Protein AF-0000000073386787 (afdb_homodimer)

Foldseek 3Di:
DVVVVVVVVVVVVVVCVVVCVVVVVVVVVVVVVVVVVVVVLVVLQVVQLVVLVVLLVLLVVLVVVCVPPDVDPVVSLVVLQVQLVVCCVVPNDCSHSVNNVLSVLLCVLPVDCVLLVVQDRRDHVVLSVVLSVPPPPDNSSVCSNPPVVVCVVVVVVPD/DVVVVVVVVVVVVVVCVVVCVVVVVVVVVVVVVVVVVVVVLVVLQVVQLVVLVVLLVLLVVLVVVCVPPDVDPVVSLVVLQVQLVVCCVVPNPCSHSVNNVLSVLLCVLPVDCVLLVVQDGRDHVVLSVVLSVPPPPDNSSVCSNPPVVVCVVVVVVPD

Structure (mmCIF, N/CA/C/O backbone):
data_AF-0000000073386787-model_v1
#
loop_
_entity.id
_entity.type
_entity.pdbx_description
1 polymer 'Uncharacterized protein'
#
loop_
_atom_site.group_PDB
_atom_site.id
_atom_site.type_symbol
_atom_site.label_atom_id
_atom_site.label_alt_id
_atom_site.label_comp_id
_atom_site.label_asym_id
_atom_site.label_entity_id
_atom_site.label_seq_id
_atom_site.pdbx_PDB_ins_code
_atom_site.Cartn_x
_atom_site.Cartn_y
_atom_site.Cartn_z
_atom_site.occupancy
_atom_site.B_iso_or_equiv
_atom_site.auth_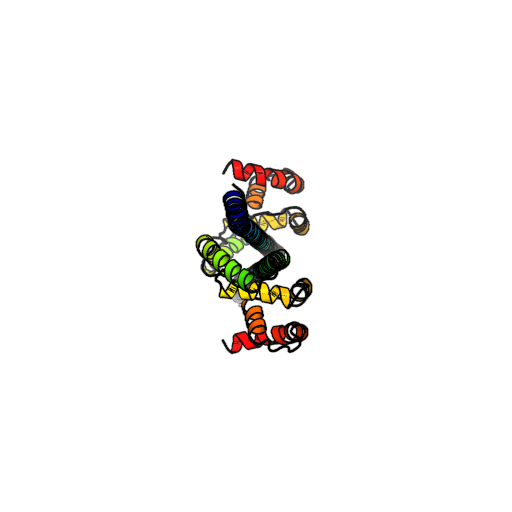seq_id
_atom_site.auth_comp_id
_atom_site.auth_asym_id
_atom_site.auth_atom_id
_atom_site.pdbx_PDB_model_num
ATOM 1 N N . MET A 1 1 ? 9.945 46.844 46 1 51.94 1 MET A N 1
ATOM 2 C CA . MET A 1 1 ? 9.531 45.469 46.188 1 51.94 1 MET A CA 1
ATOM 3 C C . MET A 1 1 ? 8.492 45.062 45.156 1 51.94 1 MET A C 1
ATOM 5 O O . MET A 1 1 ? 8.523 43.938 44.656 1 51.94 1 MET A O 1
ATOM 9 N N . GLN A 1 2 ? 7.621 46.031 44.75 1 58.94 2 GLN A N 1
ATOM 10 C CA . GLN A 1 2 ? 6.492 45.781 43.844 1 58.94 2 GLN A CA 1
ATOM 11 C C . GLN A 1 2 ? 6.949 45.656 42.406 1 58.94 2 GLN A C 1
ATOM 13 O O . GLN A 1 2 ? 6.434 44.812 41.656 1 58.94 2 GLN A O 1
ATOM 18 N N . ALA A 1 3 ? 8.008 46.438 42 1 72.62 3 ALA A N 1
ATOM 19 C CA . ALA A 1 3 ? 8.461 46.438 40.594 1 72.62 3 ALA A CA 1
ATOM 20 C C . ALA A 1 3 ? 9.188 45.125 40.281 1 72.62 3 ALA A C 1
ATOM 22 O O . ALA A 1 3 ? 9 44.562 39.219 1 72.62 3 ALA A O 1
ATOM 23 N N . ASP A 1 4 ? 9.906 44.656 41.125 1 65.94 4 ASP A N 1
ATOM 24 C CA . ASP A 1 4 ? 10.703 43.469 40.969 1 65.94 4 ASP A CA 1
ATOM 25 C C . ASP A 1 4 ? 9.805 42.219 40.844 1 65.94 4 ASP A C 1
ATOM 27 O O . ASP A 1 4 ? 10.078 41.312 40.062 1 65.94 4 ASP A O 1
ATOM 31 N N . GLU A 1 5 ? 8.695 42.25 41.594 1 64.38 5 GLU A N 1
ATOM 32 C CA . GLU A 1 5 ? 7.75 41.125 41.562 1 64.38 5 GLU A CA 1
ATOM 33 C C . GLU A 1 5 ? 6.996 41.094 40.25 1 64.38 5 GLU A C 1
ATOM 35 O O . GLU A 1 5 ? 6.762 40 39.719 1 64.38 5 GLU A O 1
ATOM 40 N N . LEU A 1 6 ? 6.68 42.219 39.656 1 62.78 6 LEU A N 1
ATOM 41 C CA . LEU A 1 6 ? 5.984 42.312 38.375 1 62.78 6 LEU A CA 1
ATOM 42 C C . LEU A 1 6 ? 6.879 41.812 37.219 1 62.78 6 LEU A C 1
ATOM 44 O O . LEU A 1 6 ? 6.41 41.125 36.312 1 62.78 6 LEU A O 1
ATOM 48 N N . GLN A 1 7 ? 8.227 42.25 37.375 1 66.38 7 GLN A N 1
ATOM 49 C CA . GLN A 1 7 ? 9.172 41.781 36.344 1 66.38 7 GLN A CA 1
ATOM 50 C C . GLN A 1 7 ? 9.352 40.281 36.406 1 66.38 7 GLN A C 1
ATOM 52 O O . GLN A 1 7 ? 9.453 39.625 35.375 1 66.38 7 GLN A O 1
ATOM 57 N N . ALA A 1 8 ? 9.32 39.812 37.625 1 66.62 8 ALA A N 1
ATOM 58 C CA . ALA A 1 8 ? 9.438 38.375 37.812 1 66.62 8 ALA A CA 1
ATOM 59 C C . ALA A 1 8 ? 8.219 37.656 37.25 1 66.62 8 ALA A C 1
ATOM 61 O O . ALA A 1 8 ? 8.344 36.594 36.625 1 66.62 8 ALA A O 1
ATOM 62 N N . ASP A 1 9 ? 7.137 38.281 37.312 1 64.31 9 ASP A N 1
ATOM 63 C CA . ASP A 1 9 ? 5.891 37.688 36.812 1 64.31 9 ASP A CA 1
ATOM 64 C C . ASP A 1 9 ? 5.852 37.688 35.281 1 64.31 9 ASP A C 1
ATOM 66 O O . ASP A 1 9 ? 5.379 36.719 34.656 1 64.31 9 ASP A O 1
ATOM 70 N N . VAL A 1 10 ? 6.309 38.75 34.625 1 63.41 10 VAL A N 1
ATOM 71 C CA . VAL A 1 10 ? 6.359 38.844 33.188 1 63.41 10 VAL A CA 1
ATOM 72 C C . VAL A 1 10 ? 7.371 37.844 32.625 1 63.41 10 VAL A C 1
ATOM 74 O O . VAL A 1 10 ? 7.117 37.188 31.609 1 63.41 10 VAL A O 1
ATOM 77 N N . LEU A 1 11 ? 8.516 37.688 33.25 1 63.03 11 LEU A N 1
ATOM 78 C CA . LEU A 1 11 ? 9.539 36.719 32.812 1 63.03 11 LEU A CA 1
ATOM 79 C C . LEU A 1 11 ? 9.047 35.281 32.969 1 63.03 11 LEU A C 1
ATOM 81 O O . LEU A 1 11 ? 9.305 34.438 32.094 1 63.03 11 LEU A O 1
ATOM 85 N N . LEU A 1 12 ? 8.375 35 34.062 1 61.44 12 LEU A N 1
ATOM 86 C CA . LEU A 1 12 ? 7.828 33.688 34.281 1 61.44 12 LEU A CA 1
ATOM 87 C C . LEU A 1 12 ? 6.742 33.375 33.25 1 61.44 12 LEU A C 1
ATOM 89 O O . LEU A 1 12 ? 6.66 32.25 32.75 1 61.44 12 LEU A O 1
ATOM 93 N N . SER A 1 13 ? 5.949 34.438 32.906 1 61.22 13 SER A N 1
ATOM 94 C CA . SER A 1 13 ? 4.902 34.25 31.906 1 61.22 13 SER A CA 1
ATOM 95 C C . SER A 1 13 ? 5.496 34.031 30.516 1 61.22 13 SER A C 1
ATOM 97 O O . SER A 1 13 ? 5.004 33.219 29.75 1 61.22 13 SER A O 1
ATOM 99 N N . VAL A 1 14 ? 6.543 34.781 30.203 1 59.31 14 VAL A N 1
ATOM 100 C CA . VAL A 1 14 ? 7.227 34.625 28.922 1 59.31 14 VAL A CA 1
ATOM 101 C C . VAL A 1 14 ? 7.906 33.25 28.859 1 59.31 14 VAL A C 1
ATOM 103 O O . VAL A 1 14 ? 7.859 32.562 27.828 1 59.31 14 VAL A O 1
ATOM 106 N N . ASN A 1 15 ? 8.586 32.875 29.922 1 59.88 15 ASN A N 1
ATOM 107 C CA . ASN A 1 15 ? 9.227 31.547 29.969 1 59.88 15 ASN A CA 1
ATOM 108 C C . ASN A 1 15 ? 8.203 30.422 29.844 1 59.88 15 ASN A C 1
ATOM 110 O O . ASN A 1 15 ? 8.461 29.422 29.172 1 59.88 15 ASN A O 1
ATOM 114 N N . ARG A 1 16 ? 7.109 30.641 30.5 1 55.75 16 ARG A N 1
ATOM 115 C CA . ARG A 1 16 ? 6.043 29.656 30.391 1 55.75 16 ARG A CA 1
ATOM 116 C C . ARG A 1 16 ? 5.488 29.594 28.969 1 55.75 16 ARG A C 1
ATOM 118 O O . ARG A 1 16 ? 5.199 28.5 28.469 1 55.75 16 ARG A O 1
ATOM 125 N N . SER A 1 17 ? 5.305 30.812 28.453 1 55.97 17 SER A N 1
ATOM 126 C CA . SER A 1 17 ? 4.832 30.875 27.062 1 55.97 17 SER A CA 1
ATOM 127 C C . SER A 1 17 ? 5.844 30.25 26.109 1 55.97 17 SER A C 1
ATOM 129 O O . SER A 1 17 ? 5.469 29.562 25.172 1 55.97 17 SER A O 1
ATOM 131 N N . LEU A 1 18 ? 7.109 30.531 26.312 1 56.44 18 LEU A N 1
ATOM 132 C CA . LEU A 1 18 ? 8.164 29.953 25.484 1 56.44 18 LEU A CA 1
ATOM 133 C C . LEU A 1 18 ? 8.234 28.453 25.672 1 56.44 18 LEU A C 1
ATOM 135 O O . LEU A 1 18 ? 8.422 27.703 24.703 1 56.44 18 LEU A O 1
ATOM 139 N N . LEU A 1 19 ? 8.25 28.062 26.953 1 54.38 19 LEU A N 1
ATOM 140 C CA . LEU A 1 19 ? 8.281 26.641 27.25 1 54.38 19 LEU A CA 1
ATOM 141 C C . LEU A 1 19 ? 7.059 25.938 26.672 1 54.38 19 LEU A C 1
ATOM 143 O O . LEU A 1 19 ? 7.172 24.828 26.141 1 54.38 19 LEU A O 1
ATOM 147 N N . ALA A 1 20 ? 5.914 26.625 26.891 1 54.19 20 ALA A N 1
ATOM 148 C CA . ALA A 1 20 ? 4.688 26.047 26.328 1 54.19 20 ALA A CA 1
ATOM 149 C C . ALA A 1 20 ? 4.773 25.938 24.812 1 54.19 20 ALA A C 1
ATOM 151 O O . ALA A 1 20 ? 4.332 24.938 24.234 1 54.19 20 ALA A O 1
ATOM 152 N N . ASN A 1 21 ? 5.32 27 24.234 1 55.47 21 ASN A N 1
ATOM 153 C CA . ASN A 1 21 ? 5.52 26.953 22.797 1 55.47 21 ASN A CA 1
ATOM 154 C C . ASN A 1 21 ? 6.469 25.828 22.391 1 55.47 21 ASN A C 1
ATOM 156 O O . ASN A 1 21 ? 6.254 25.172 21.375 1 55.47 21 ASN A O 1
ATOM 160 N N . ASP A 1 22 ? 7.543 25.703 23.172 1 56.88 22 ASP A N 1
ATOM 161 C CA . ASP A 1 22 ? 8.5 24.625 22.922 1 56.88 22 ASP A CA 1
ATOM 162 C C . ASP A 1 22 ? 7.84 23.266 23.062 1 56.88 22 ASP A C 1
ATOM 164 O O . ASP A 1 22 ? 8.039 22.375 22.234 1 56.88 22 ASP A O 1
ATOM 168 N N . LEU A 1 23 ? 7.098 23.219 24.188 1 52.41 23 LEU A N 1
ATOM 169 C CA . LEU A 1 23 ? 6.418 21.969 24.469 1 52.41 23 LEU A CA 1
ATOM 170 C C . LEU A 1 23 ? 5.367 21.672 23.406 1 52.41 23 LEU A C 1
ATOM 172 O O . LEU A 1 23 ? 5.223 20.516 22.969 1 52.41 23 LEU A O 1
ATOM 176 N N . THR A 1 24 ? 4.566 22.75 23.219 1 55.19 24 THR A N 1
ATOM 177 C CA . THR A 1 24 ? 3.527 22.578 22.203 1 55.19 24 THR A CA 1
ATOM 178 C C . THR A 1 24 ? 4.133 22.172 20.875 1 55.19 24 THR A C 1
ATOM 180 O O . THR A 1 24 ? 3.586 21.312 20.172 1 55.19 24 THR A O 1
ATOM 183 N N . ASN A 1 25 ? 5.309 22.844 20.656 1 62.91 25 ASN A N 1
ATOM 184 C CA . ASN A 1 25 ? 6.004 22.484 19.438 1 62.91 25 ASN A CA 1
ATOM 185 C C . ASN A 1 25 ? 6.488 21.031 19.469 1 62.91 25 ASN A C 1
ATOM 187 O O . ASN A 1 25 ? 6.398 20.328 18.469 1 62.91 25 ASN A O 1
ATOM 191 N N . THR A 1 26 ? 6.66 20.625 20.797 1 77.88 26 THR A N 1
ATOM 192 C CA . THR A 1 26 ? 7.137 19.25 20.953 1 77.88 26 THR A CA 1
ATOM 193 C C . THR A 1 26 ? 5.988 18.266 20.812 1 77.88 26 THR A C 1
ATOM 195 O O . THR A 1 26 ? 6.145 17.203 20.203 1 77.88 26 THR A O 1
ATOM 198 N N . ARG A 1 27 ? 4.797 18.766 21.328 1 89.12 27 ARG A N 1
ATOM 199 C CA . ARG A 1 27 ? 3.65 17.875 21.266 1 89.12 27 ARG A CA 1
ATOM 200 C C . ARG A 1 27 ? 3.156 17.719 19.828 1 89.12 27 ARG A C 1
ATOM 202 O O . ARG A 1 27 ? 2.842 16.609 19.375 1 89.12 27 ARG A O 1
ATOM 209 N N . LEU A 1 28 ? 3.076 18.875 19.125 1 92.81 28 LEU A N 1
ATOM 210 C CA . LEU A 1 28 ? 2.67 18.828 17.734 1 92.81 28 LEU A CA 1
ATOM 211 C C . LEU A 1 28 ? 3.617 17.953 16.922 1 92.81 28 LEU A C 1
ATOM 213 O O . LEU A 1 28 ? 3.174 17.109 16.141 1 92.81 28 LEU A O 1
ATOM 217 N N . TYR A 1 29 ? 4.883 18.156 17.219 1 94.75 29 TYR A N 1
ATOM 218 C CA . TYR A 1 29 ? 5.887 17.359 16.516 1 94.75 29 TYR A CA 1
ATOM 219 C C . TYR A 1 29 ? 5.684 15.875 16.797 1 94.75 29 TYR A C 1
ATOM 221 O O . TYR A 1 29 ? 5.672 15.062 15.859 1 94.75 29 TYR A O 1
ATOM 229 N N . THR A 1 30 ? 5.492 15.523 18.031 1 95.62 30 THR A N 1
ATOM 230 C CA . THR A 1 30 ? 5.32 14.125 18.406 1 95.62 30 THR A CA 1
ATOM 231 C C . THR A 1 30 ? 4.051 13.547 17.797 1 95.62 30 THR A C 1
ATOM 233 O O . THR A 1 30 ? 4.051 12.406 17.328 1 95.62 30 THR A O 1
ATOM 236 N N . ASP A 1 31 ? 3.031 14.32 17.781 1 96.88 31 ASP A N 1
ATOM 237 C CA . ASP A 1 31 ? 1.771 13.875 17.188 1 96.88 31 ASP A CA 1
ATOM 238 C C . ASP A 1 31 ? 1.921 13.625 15.695 1 96.88 31 ASP A C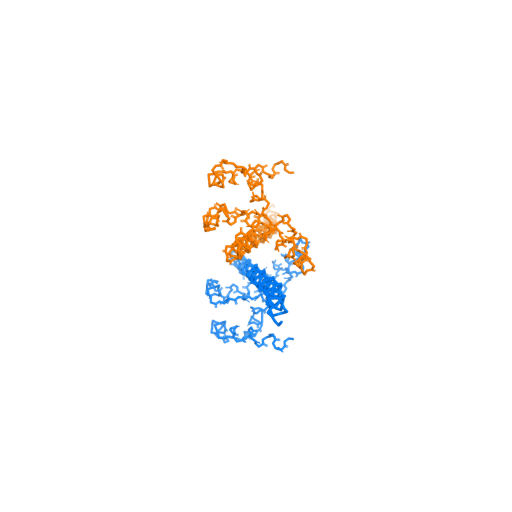 1
ATOM 240 O O . ASP A 1 31 ? 1.452 12.609 15.18 1 96.88 31 ASP A O 1
ATOM 244 N N . VAL A 1 32 ? 2.572 14.523 15.016 1 97.44 32 VAL A N 1
ATOM 245 C CA . VAL A 1 32 ? 2.738 14.398 13.578 1 97.44 32 VAL A CA 1
ATOM 246 C C . VAL A 1 32 ? 3.631 13.203 13.258 1 97.44 32 VAL A C 1
ATOM 248 O O . VAL A 1 32 ? 3.357 12.445 12.32 1 97.44 32 VAL A O 1
ATOM 251 N N . CYS A 1 33 ? 4.648 12.969 14.078 1 97.06 33 CYS A N 1
ATOM 252 C CA . CYS A 1 33 ? 5.484 11.789 13.914 1 97.06 33 CYS A CA 1
ATOM 253 C C . CYS A 1 33 ? 4.66 10.516 14.031 1 97.06 33 CYS A C 1
ATOM 255 O O . CYS A 1 33 ? 4.828 9.578 13.242 1 97.06 33 CYS A O 1
ATOM 257 N N . SER A 1 34 ? 3.787 10.508 14.984 1 98.06 34 SER A N 1
ATOM 258 C CA . SER A 1 34 ? 2.93 9.344 15.188 1 98.06 34 SER A CA 1
ATOM 259 C C . SER A 1 34 ? 2.025 9.109 13.977 1 98.06 34 SER A C 1
ATOM 261 O O . SER A 1 34 ? 1.824 7.965 13.562 1 98.06 34 SER A O 1
ATOM 263 N N . ILE A 1 35 ? 1.507 10.18 13.406 1 98.25 35 ILE A N 1
ATOM 264 C CA . ILE A 1 35 ? 0.65 10.094 12.227 1 98.25 35 ILE A CA 1
ATOM 265 C C . ILE A 1 35 ? 1.441 9.516 11.055 1 98.25 35 ILE A C 1
ATOM 267 O O . ILE A 1 35 ? 0.957 8.625 10.352 1 98.25 35 ILE A O 1
ATOM 271 N N . ILE A 1 36 ? 2.662 9.984 10.859 1 97.62 36 ILE A N 1
ATOM 272 C CA . ILE A 1 36 ? 3.514 9.531 9.766 1 97.62 36 ILE A CA 1
ATOM 273 C C . ILE A 1 36 ? 3.832 8.047 9.945 1 97.62 36 ILE A C 1
ATOM 275 O O . ILE A 1 36 ? 3.691 7.262 9 1 97.62 36 ILE A O 1
ATOM 279 N N . GLU A 1 37 ? 4.203 7.664 11.156 1 97.12 37 GLU A N 1
ATOM 280 C CA . GLU A 1 37 ? 4.594 6.281 11.422 1 97.12 37 GLU A CA 1
ATOM 281 C C . GLU A 1 37 ? 3.41 5.336 11.242 1 97.12 37 GLU A C 1
ATOM 283 O O . GLU A 1 37 ? 3.562 4.234 10.711 1 97.12 37 GLU A O 1
ATOM 288 N N . GLN A 1 38 ? 2.289 5.773 11.719 1 96.88 38 GLN A N 1
ATOM 289 C CA . GLN A 1 38 ? 1.088 4.965 11.539 1 96.88 38 GLN A CA 1
ATOM 290 C C . GLN A 1 38 ? 0.741 4.82 10.055 1 96.88 38 GLN A C 1
ATOM 292 O O . GLN A 1 38 ? 0.375 3.734 9.602 1 96.88 38 GLN A O 1
ATOM 297 N N . GLY A 1 39 ? 0.833 5.902 9.297 1 95.75 39 GLY A N 1
ATOM 298 C CA . GLY A 1 39 ? 0.597 5.844 7.863 1 95.75 39 GLY A CA 1
ATOM 299 C C . GLY A 1 39 ? 1.547 4.906 7.141 1 95.75 39 GLY A C 1
ATOM 300 O O . GLY A 1 39 ? 1.132 4.145 6.262 1 95.75 39 GLY A O 1
ATOM 301 N N . ARG A 1 40 ? 2.812 4.969 7.512 1 94.62 40 ARG A N 1
ATOM 302 C CA . ARG A 1 40 ? 3.814 4.082 6.934 1 94.62 40 ARG A CA 1
ATOM 303 C C . ARG A 1 40 ? 3.502 2.625 7.246 1 94.62 40 ARG A C 1
ATOM 305 O O . ARG A 1 40 ? 3.605 1.76 6.375 1 94.62 40 ARG A O 1
ATOM 312 N N . LYS A 1 41 ? 3.143 2.381 8.477 1 92.44 41 LYS A N 1
ATOM 313 C CA . LYS A 1 41 ? 2.787 1.024 8.883 1 92.44 41 LYS A CA 1
ATOM 314 C C . LYS A 1 41 ? 1.602 0.501 8.078 1 92.44 41 LYS A C 1
ATOM 316 O O . LYS A 1 41 ? 1.622 -0.633 7.594 1 92.44 41 LYS A O 1
ATOM 321 N N . GLU A 1 42 ? 0.626 1.336 7.91 1 93.25 42 GLU A N 1
ATOM 322 C CA . GLU A 1 42 ? -0.576 0.942 7.18 1 93.25 42 GLU A CA 1
ATOM 323 C C . GLU A 1 42 ? -0.284 0.756 5.695 1 93.25 42 GLU A C 1
ATOM 325 O O . GLU A 1 42 ? -0.844 -0.135 5.055 1 93.25 42 GLU A O 1
ATOM 330 N N . ALA A 1 43 ? 0.55 1.616 5.133 1 92.5 43 ALA A N 1
ATOM 331 C CA . ALA A 1 43 ? 0.952 1.47 3.738 1 92.5 43 ALA A CA 1
ATOM 332 C C . ALA A 1 43 ? 1.671 0.142 3.51 1 92.5 43 ALA A C 1
ATOM 334 O O . ALA A 1 43 ? 1.384 -0.568 2.545 1 92.5 43 ALA A O 1
ATOM 335 N N . TYR A 1 44 ? 2.541 -0.171 4.453 1 90.12 44 TYR A N 1
ATOM 336 C CA . TYR A 1 44 ? 3.264 -1.436 4.371 1 90.12 44 TYR A CA 1
ATOM 337 C C . TYR A 1 44 ? 2.305 -2.617 4.438 1 90.12 44 TYR A C 1
ATOM 339 O O . TYR A 1 44 ? 2.42 -3.564 3.658 1 90.12 44 TYR A O 1
ATOM 347 N N . ALA A 1 45 ? 1.412 -2.531 5.328 1 89.06 45 ALA A N 1
ATOM 348 C CA . ALA A 1 45 ? 0.434 -3.605 5.488 1 89.06 45 ALA A CA 1
ATOM 349 C C . ALA A 1 45 ? -0.408 -3.77 4.227 1 89.06 45 ALA A C 1
ATOM 351 O O . ALA A 1 45 ? -0.722 -4.895 3.824 1 89.06 45 ALA A O 1
ATOM 352 N N . SER A 1 46 ? -0.802 -2.67 3.596 1 90.5 46 SER A N 1
ATOM 353 C CA . SER A 1 46 ? -1.609 -2.713 2.379 1 90.5 46 SER A CA 1
ATOM 354 C C . SER A 1 46 ? -0.851 -3.373 1.234 1 90.5 46 SER A C 1
ATOM 356 O O . SER A 1 46 ? -1.424 -4.156 0.472 1 90.5 46 SER A O 1
ATOM 358 N N . VAL A 1 47 ? 0.382 -3.074 1.165 1 92.06 47 VAL A N 1
ATOM 359 C CA . VAL A 1 47 ? 1.213 -3.67 0.124 1 92.06 47 VAL A CA 1
ATOM 360 C C . VAL A 1 47 ? 1.313 -5.176 0.343 1 92.06 47 VAL A C 1
ATOM 362 O O . VAL A 1 47 ? 1.177 -5.957 -0.602 1 92.06 47 VAL A O 1
ATOM 365 N N . ASN A 1 48 ? 1.515 -5.555 1.572 1 89.56 48 ASN A N 1
ATOM 366 C CA . ASN A 1 48 ? 1.587 -6.977 1.894 1 89.56 48 ASN A CA 1
ATOM 367 C C . ASN A 1 48 ? 0.294 -7.699 1.531 1 89.56 48 ASN A C 1
ATOM 369 O O . ASN A 1 48 ? 0.327 -8.812 0.999 1 89.56 48 ASN A O 1
ATOM 373 N N . HIS A 1 49 ? -0.733 -7.07 1.818 1 91.81 49 HIS A N 1
ATOM 374 C CA . HIS A 1 49 ? -2.031 -7.656 1.502 1 91.81 49 HIS A CA 1
ATOM 375 C C . HIS A 1 49 ? -2.178 -7.895 0.003 1 91.81 49 HIS A C 1
ATOM 377 O O . HIS A 1 49 ? -2.602 -8.977 -0.419 1 91.81 49 HIS A O 1
ATOM 383 N N . LYS A 1 50 ? -1.768 -6.938 -0.781 1 92.75 50 LYS A N 1
ATOM 384 C CA . LYS A 1 50 ? -1.895 -7.062 -2.23 1 92.75 50 LYS A CA 1
ATOM 385 C C . LYS A 1 50 ? -0.945 -8.125 -2.775 1 92.75 50 LYS A C 1
ATOM 387 O O . LYS A 1 50 ? -1.29 -8.852 -3.709 1 92.75 50 LYS A O 1
ATOM 392 N N . MET A 1 51 ? 0.21 -8.203 -2.182 1 94.62 51 MET A N 1
ATOM 393 C CA . MET A 1 51 ? 1.166 -9.227 -2.596 1 94.62 51 MET A CA 1
ATOM 394 C C . MET A 1 51 ? 0.616 -10.625 -2.332 1 94.62 51 MET A C 1
ATOM 396 O O . MET A 1 51 ? 0.67 -11.492 -3.205 1 94.62 51 MET A O 1
ATOM 400 N N . ILE A 1 52 ? 0.087 -10.789 -1.176 1 93.56 52 ILE A N 1
ATOM 401 C CA . ILE A 1 52 ? -0.467 -12.086 -0.799 1 93.56 52 ILE A CA 1
ATOM 402 C C . ILE A 1 52 ? -1.603 -12.453 -1.749 1 93.56 52 ILE A C 1
ATOM 404 O O . ILE A 1 52 ? -1.679 -13.594 -2.221 1 93.56 52 ILE A O 1
ATOM 408 N N . GLU A 1 53 ? -2.451 -11.5 -2.023 1 95.44 53 GLU A N 1
ATOM 409 C CA . GLU A 1 53 ? -3.529 -11.719 -2.982 1 95.44 53 GLU A CA 1
ATOM 410 C C . GLU A 1 53 ? -2.98 -12.117 -4.352 1 95.44 53 GLU A C 1
ATOM 412 O O . GLU A 1 53 ? -3.504 -13.023 -4.996 1 95.44 53 GLU A O 1
ATOM 417 N N . THR A 1 54 ? -1.959 -11.43 -4.789 1 97.19 54 THR A N 1
ATOM 418 C CA . THR A 1 54 ? -1.324 -11.695 -6.074 1 97.19 54 THR A CA 1
ATOM 419 C C . THR A 1 54 ? -0.762 -13.109 -6.117 1 97.19 54 THR A C 1
ATOM 421 O O . THR A 1 54 ? -0.988 -13.844 -7.082 1 97.19 54 THR A O 1
ATOM 424 N N . TYR A 1 55 ? -0.068 -13.5 -5.043 1 97.12 55 TYR A N 1
ATOM 425 C CA . TYR A 1 55 ? 0.527 -14.828 -4.977 1 97.12 55 TYR A CA 1
ATOM 426 C C . TYR A 1 55 ? -0.548 -15.906 -4.977 1 97.12 55 TYR A C 1
ATOM 428 O O . TYR A 1 55 ? -0.381 -16.953 -5.598 1 97.12 55 TYR A O 1
ATOM 436 N N . TRP A 1 56 ? -1.621 -15.633 -4.34 1 96.44 56 TRP A N 1
ATOM 437 C CA . TRP A 1 56 ? -2.752 -16.562 -4.32 1 96.44 56 TRP A CA 1
ATOM 438 C C . TRP A 1 56 ? -3.344 -16.719 -5.715 1 96.44 56 TRP A C 1
ATOM 440 O O . TRP A 1 56 ? -3.611 -17.844 -6.156 1 96.44 56 TRP A O 1
ATOM 450 N N . ASN A 1 57 ? -3.5 -15.641 -6.41 1 97.88 57 ASN A N 1
ATOM 451 C CA . ASN A 1 57 ? -4.047 -15.664 -7.762 1 97.88 57 ASN A CA 1
ATOM 452 C C . ASN A 1 57 ? -3.123 -16.391 -8.734 1 97.88 57 ASN A C 1
ATOM 454 O O . ASN A 1 57 ? -3.588 -17.062 -9.648 1 97.88 57 ASN A O 1
ATOM 458 N N . ILE A 1 58 ? -1.842 -16.172 -8.539 1 97.75 58 ILE A N 1
ATOM 459 C CA . ILE A 1 58 ? -0.885 -16.906 -9.367 1 97.75 58 ILE A CA 1
ATOM 460 C C . ILE A 1 58 ? -1.021 -18.406 -9.117 1 97.75 58 ILE A C 1
ATOM 462 O O . ILE A 1 58 ? -1.081 -19.188 -10.062 1 97.75 58 ILE A O 1
ATOM 466 N N . GLY A 1 59 ? -1.054 -18.781 -7.832 1 96.38 59 GLY A N 1
ATOM 467 C CA . GLY A 1 59 ? -1.271 -20.172 -7.496 1 96.38 59 GLY A CA 1
ATOM 468 C C . GLY A 1 59 ? -2.523 -20.75 -8.125 1 96.38 59 GLY A C 1
ATOM 469 O O . GLY A 1 59 ? -2.496 -21.844 -8.688 1 96.38 59 GLY A O 1
ATOM 470 N N . ARG A 1 60 ? -3.553 -20.016 -8.031 1 96.25 60 ARG A N 1
ATOM 471 C CA . ARG A 1 60 ? -4.82 -20.422 -8.633 1 96.25 60 ARG A CA 1
ATOM 472 C C . ARG A 1 60 ? -4.656 -20.672 -10.125 1 96.25 60 ARG A C 1
ATOM 474 O O . ARG A 1 60 ? -5.086 -21.719 -10.633 1 96.25 60 ARG A O 1
ATOM 481 N N . ARG A 1 61 ? -4.035 -19.734 -10.836 1 95.81 61 ARG A N 1
ATOM 482 C CA . ARG A 1 61 ? -3.893 -19.844 -12.289 1 95.81 61 ARG A CA 1
ATOM 483 C C . ARG A 1 61 ? -3.031 -21.047 -12.672 1 95.81 61 ARG A C 1
ATOM 485 O O . ARG A 1 61 ? -3.283 -21.688 -13.688 1 95.81 61 ARG A O 1
ATOM 492 N N . ILE A 1 62 ? -2.008 -21.297 -11.875 1 93.88 62 ILE A N 1
ATOM 493 C CA . ILE A 1 62 ? -1.148 -22.453 -12.102 1 93.88 62 ILE A CA 1
ATOM 494 C C . ILE A 1 62 ? -1.962 -23.734 -11.961 1 93.88 62 ILE A C 1
ATOM 496 O O . ILE A 1 62 ? -1.892 -24.609 -12.82 1 93.88 62 ILE A O 1
ATOM 500 N N . VAL A 1 63 ? -2.785 -23.859 -10.914 1 92.19 63 VAL A N 1
ATOM 501 C CA . VAL A 1 63 ? -3.588 -25.047 -10.656 1 92.19 63 VAL A CA 1
ATOM 502 C C . VAL A 1 63 ? -4.617 -25.234 -11.766 1 92.19 63 VAL A C 1
ATOM 504 O O . VAL A 1 63 ? -4.855 -26.359 -12.219 1 92.19 63 VAL A O 1
ATOM 507 N N . GLU A 1 64 ? -5.195 -24.141 -12.195 1 91.12 64 GLU A N 1
ATOM 508 C CA . GLU A 1 64 ? -6.152 -24.188 -13.297 1 91.12 64 GLU A CA 1
ATOM 509 C C . GLU A 1 64 ? -5.512 -24.75 -14.562 1 91.12 64 GLU A C 1
ATOM 511 O O . GLU A 1 64 ? -6.141 -25.516 -15.305 1 91.12 64 GLU A O 1
ATOM 516 N N . GLU A 1 65 ? -4.273 -24.328 -14.852 1 88.88 65 GLU A N 1
ATOM 517 C CA . GLU A 1 65 ? -3.555 -24.812 -16.031 1 88.88 65 GLU A CA 1
ATOM 518 C C . GLU A 1 65 ? -3.275 -26.312 -15.93 1 88.88 65 GLU A C 1
ATOM 520 O O . GLU A 1 65 ? -3.395 -27.031 -16.922 1 88.88 65 GLU A O 1
ATOM 525 N N . GLU A 1 66 ? -2.879 -26.75 -14.781 1 83.81 66 GLU A N 1
ATOM 526 C CA . GLU A 1 66 ? -2.596 -28.172 -14.547 1 83.81 66 GLU A CA 1
ATOM 527 C C . GLU A 1 66 ? -3.848 -29.016 -14.734 1 83.81 66 GLU A C 1
ATOM 529 O O . GLU A 1 66 ? -3.764 -30.156 -15.203 1 83.81 66 GLU A O 1
ATOM 534 N N . GLN A 1 67 ? -4.949 -28.484 -14.266 1 80.56 67 GLN A N 1
ATOM 535 C CA . GLN A 1 67 ? -6.199 -29.234 -14.336 1 80.56 67 GLN A CA 1
ATOM 536 C C . GLN A 1 67 ? -6.699 -29.328 -15.773 1 80.56 67 GLN A C 1
ATOM 538 O O . GLN A 1 67 ? -7.363 -30.312 -16.141 1 80.56 67 GLN A O 1
ATOM 543 N N . ASN A 1 68 ? -6.559 -28.234 -16.516 1 73 68 ASN A N 1
ATOM 544 C CA . ASN A 1 68 ? -6.977 -28.25 -17.922 1 73 68 ASN A CA 1
ATOM 545 C C . ASN A 1 68 ? -6.023 -29.078 -18.781 1 73 68 ASN A C 1
ATOM 547 O O . ASN A 1 68 ? -6.387 -29.484 -19.875 1 73 68 ASN A O 1
ATOM 551 N N . GLY A 1 69 ? -4.766 -29.047 -18.375 1 63.03 69 GLY A N 1
ATOM 552 C CA . GLY A 1 69 ? -3.814 -29.828 -19.141 1 63.03 69 GLY A CA 1
ATOM 553 C C . GLY A 1 69 ? -3.82 -31.297 -18.766 1 63.03 69 GLY A C 1
ATOM 554 O O . GLY A 1 69 ? -4.375 -31.688 -17.719 1 63.03 69 GLY A O 1
ATOM 555 N N . GLU A 1 70 ? -3.617 -32.156 -19.766 1 55.78 70 GLU A N 1
ATOM 556 C CA . GLU A 1 70 ? -3.539 -33.562 -19.5 1 55.78 70 GLU A CA 1
ATOM 557 C C . GLU A 1 70 ? -2.764 -33.844 -18.219 1 55.78 70 GLU A C 1
ATOM 559 O O . GLU A 1 70 ? -1.749 -33.219 -17.953 1 55.78 70 GLU A O 1
ATOM 564 N N . ALA A 1 71 ? -3.475 -34.219 -17.141 1 51.94 71 ALA A N 1
ATOM 565 C CA . ALA A 1 71 ? -3.215 -34.594 -15.758 1 51.94 71 ALA A CA 1
ATOM 566 C C . ALA A 1 71 ? -1.82 -35.219 -15.602 1 51.94 71 ALA A C 1
ATOM 568 O O . ALA A 1 71 ? -1.549 -35.938 -14.641 1 51.94 71 ALA A O 1
ATOM 569 N N . ARG A 1 72 ? -0.904 -35.031 -16.641 1 56.66 72 ARG A N 1
ATOM 570 C CA . ARG A 1 72 ? 0.262 -35.812 -16.297 1 56.66 72 ARG A CA 1
ATOM 571 C C . ARG A 1 72 ? 1.197 -35.062 -15.359 1 56.66 72 ARG A C 1
ATOM 573 O O . ARG A 1 72 ? 1.386 -33.844 -15.508 1 56.66 72 ARG A O 1
ATOM 580 N N . ALA A 1 73 ? 1.384 -35.438 -14.148 1 58.59 73 ALA A N 1
ATOM 581 C CA . ALA A 1 73 ? 2.312 -34.969 -13.117 1 58.59 73 ALA A CA 1
ATOM 582 C C . ALA A 1 73 ? 3.553 -34.344 -13.734 1 58.59 73 ALA A C 1
ATOM 584 O O . ALA A 1 73 ? 4.016 -33.281 -13.273 1 58.59 73 ALA A O 1
ATOM 585 N N . GLU A 1 74 ? 4.078 -34.969 -14.789 1 63.53 74 GLU A N 1
ATOM 586 C CA . GLU A 1 74 ? 5.293 -34.5 -15.453 1 63.53 74 GLU A CA 1
ATOM 587 C C . GLU A 1 74 ? 5.082 -33.125 -16.094 1 63.53 74 GLU A C 1
ATOM 589 O O . GLU A 1 74 ? 5.973 -32.281 -16.062 1 63.53 74 GLU A O 1
ATOM 594 N N . TYR A 1 75 ? 3.914 -32.906 -16.453 1 70.19 75 TYR A N 1
ATOM 595 C CA . TYR A 1 75 ? 3.562 -31.656 -17.125 1 70.19 75 TYR A CA 1
ATOM 596 C C . TYR A 1 75 ? 3.584 -30.484 -16.156 1 70.19 75 TYR A C 1
ATOM 598 O O . TYR A 1 75 ? 4.09 -29.406 -16.469 1 70.19 75 TYR A O 1
ATOM 606 N N . GLY A 1 76 ? 3.236 -30.719 -14.938 1 72.12 76 GLY A N 1
ATOM 607 C CA . GLY A 1 76 ? 3.197 -29.688 -13.914 1 72.12 76 GLY A CA 1
ATOM 608 C C . GLY A 1 76 ? 4.57 -29.172 -13.539 1 72.12 76 GLY A C 1
ATOM 609 O O . GLY A 1 76 ? 4.781 -27.953 -13.453 1 72.12 76 GLY A O 1
ATOM 610 N N . VAL A 1 77 ? 5.438 -30.047 -13.367 1 78.62 77 VAL A N 1
ATOM 611 C CA . VAL A 1 77 ? 6.793 -29.688 -12.969 1 78.62 77 VAL A CA 1
ATOM 612 C C . VAL A 1 77 ? 7.457 -28.891 -14.086 1 78.62 77 VAL A C 1
ATOM 614 O O . VAL A 1 77 ? 8.133 -27.891 -13.828 1 78.62 77 VAL A O 1
ATOM 617 N N . GLN A 1 78 ? 7.258 -29.297 -15.273 1 83.31 78 GLN A N 1
ATOM 618 C CA . GLN A 1 78 ? 7.883 -28.641 -16.406 1 83.31 78 GLN A CA 1
ATOM 619 C C . GLN A 1 78 ? 7.305 -27.234 -16.609 1 83.31 78 GLN A C 1
ATOM 621 O O . GLN A 1 78 ? 8.031 -26.297 -16.953 1 83.31 78 GLN A O 1
ATOM 626 N N . ILE A 1 79 ? 6.07 -27.172 -16.406 1 84.31 79 ILE A N 1
ATOM 627 C CA . ILE A 1 79 ? 5.402 -25.906 -16.625 1 84.31 79 ILE A CA 1
ATOM 628 C C . ILE A 1 79 ? 5.879 -24.875 -15.602 1 84.31 79 ILE A C 1
ATOM 630 O O . ILE A 1 79 ? 6.105 -23.703 -15.938 1 84.31 79 ILE A O 1
ATOM 634 N N . ILE A 1 80 ? 6.086 -25.281 -14.375 1 91.06 80 ILE A N 1
ATOM 635 C CA . ILE A 1 80 ? 6.555 -24.406 -13.312 1 91.06 80 ILE A CA 1
ATOM 636 C C . ILE A 1 80 ? 7.992 -23.969 -13.602 1 91.06 80 ILE A C 1
ATOM 638 O O . ILE A 1 80 ? 8.344 -22.797 -13.406 1 91.06 80 ILE A O 1
ATOM 642 N N . ALA A 1 81 ? 8.766 -24.906 -14.094 1 91.81 81 ALA A N 1
ATOM 643 C CA . ALA A 1 81 ? 10.164 -24.609 -14.398 1 91.81 81 ALA A CA 1
ATOM 644 C C . ALA A 1 81 ? 10.273 -23.547 -15.5 1 91.81 81 ALA A C 1
ATOM 646 O O . ALA A 1 81 ? 11.031 -22.594 -15.375 1 91.81 81 ALA A O 1
ATOM 647 N N . GLN A 1 82 ? 9.531 -23.75 -16.531 1 91.25 82 GLN A N 1
ATOM 648 C CA . GLN A 1 82 ? 9.539 -22.812 -17.641 1 91.25 82 GLN A CA 1
ATOM 649 C C . GLN A 1 82 ? 9 -21.453 -17.219 1 91.25 82 GLN A C 1
ATOM 651 O O . GLN A 1 82 ? 9.578 -20.406 -17.562 1 91.25 82 GLN A O 1
ATOM 656 N N . LEU A 1 83 ? 7.934 -21.469 -16.516 1 94.75 83 LEU A N 1
ATOM 657 C CA . LEU A 1 83 ? 7.316 -20.25 -16.031 1 94.75 83 LEU A CA 1
ATOM 658 C C . LEU A 1 83 ? 8.281 -19.469 -15.141 1 94.75 83 LEU A C 1
ATOM 660 O O . LEU A 1 83 ? 8.414 -18.25 -15.273 1 94.75 83 LEU A O 1
ATOM 664 N N . SER A 1 84 ? 8.961 -20.094 -14.25 1 96.25 84 SER A N 1
ATOM 665 C CA . SER A 1 84 ? 9.914 -19.484 -13.328 1 96.25 84 SER A CA 1
ATOM 666 C C . SER A 1 84 ? 11.055 -18.797 -14.078 1 96.25 84 SER A C 1
ATOM 668 O O . SER A 1 84 ? 11.445 -17.672 -13.75 1 96.25 84 SER A O 1
ATOM 670 N N . GLU A 1 85 ? 11.547 -19.469 -15.062 1 94.94 85 GLU A N 1
ATOM 671 C CA . GLU A 1 85 ? 12.648 -18.906 -15.844 1 94.94 85 GLU A CA 1
ATOM 672 C C . GLU A 1 85 ? 12.258 -17.594 -16.484 1 94.94 85 GLU A C 1
ATOM 674 O O . GLU A 1 85 ? 12.984 -16.594 -16.391 1 94.94 85 GLU A O 1
ATOM 679 N N . GLN A 1 86 ? 11.109 -17.578 -17.062 1 94.62 86 GLN A N 1
ATOM 680 C CA . GLN A 1 86 ? 10.641 -16.375 -17.75 1 94.62 86 GLN A CA 1
ATOM 681 C C . GLN A 1 86 ? 10.297 -15.273 -16.75 1 94.62 86 GLN A C 1
ATOM 683 O O . GLN A 1 86 ? 10.695 -14.125 -16.938 1 94.62 86 GLN A O 1
ATOM 688 N N . LEU A 1 87 ? 9.688 -15.586 -15.703 1 97 87 LEU A N 1
ATOM 689 C CA . LEU A 1 87 ? 9.234 -14.602 -14.727 1 97 87 LEU A CA 1
ATOM 690 C C . LEU A 1 87 ? 10.414 -14.047 -13.938 1 97 87 LEU A C 1
ATOM 692 O O . LEU A 1 87 ? 10.43 -12.859 -13.586 1 97 87 LEU A O 1
ATOM 696 N N . THR A 1 88 ? 11.367 -14.906 -13.625 1 96.38 88 THR A N 1
ATOM 697 C CA . THR A 1 88 ? 12.547 -14.445 -12.898 1 96.38 88 THR A CA 1
ATOM 698 C C . THR A 1 88 ? 13.328 -13.438 -13.727 1 96.38 88 THR A C 1
ATOM 700 O O . THR A 1 88 ? 13.836 -12.445 -13.195 1 96.38 88 THR A O 1
ATOM 703 N N . HIS A 1 89 ? 13.367 -13.695 -15.016 1 95.12 89 HIS A N 1
ATOM 704 C CA . HIS A 1 89 ? 14.031 -12.766 -15.914 1 95.12 89 HIS A CA 1
ATOM 705 C C . HIS A 1 89 ? 13.336 -11.414 -15.922 1 95.12 89 HIS A C 1
ATOM 707 O O . HIS A 1 89 ? 13.992 -10.367 -15.898 1 95.12 89 HIS A O 1
ATOM 713 N N . GLN A 1 90 ? 12.047 -11.477 -15.859 1 94.25 90 GLN A N 1
ATOM 714 C CA . GLN A 1 90 ? 11.266 -10.258 -16.031 1 94.25 90 GLN A CA 1
ATOM 715 C C . GLN A 1 90 ? 11.062 -9.547 -14.695 1 94.25 90 GLN A C 1
ATOM 717 O O . GLN A 1 90 ? 11.102 -8.312 -14.641 1 94.25 90 GLN A O 1
ATOM 722 N N . TYR A 1 91 ? 10.82 -10.273 -13.641 1 96.12 91 TYR A N 1
ATOM 723 C CA . TYR A 1 91 ? 10.352 -9.641 -12.414 1 96.12 91 TYR A CA 1
ATOM 724 C C . TYR A 1 91 ? 11.328 -9.891 -11.273 1 96.12 91 TYR A C 1
ATOM 726 O O . TYR A 1 91 ? 11.234 -9.258 -10.211 1 96.12 91 TYR A O 1
ATOM 734 N N . GLY A 1 92 ? 12.289 -10.867 -11.43 1 94.12 92 GLY A N 1
ATOM 735 C CA . GLY A 1 92 ? 13.312 -11.086 -10.422 1 94.12 92 GLY A CA 1
ATOM 736 C C . GLY A 1 92 ? 13.133 -12.383 -9.664 1 94.12 92 GLY A C 1
ATOM 737 O O . GLY A 1 92 ? 12.273 -13.203 -10.016 1 94.12 92 GLY A O 1
ATOM 738 N N . LYS A 1 93 ? 13.883 -12.57 -8.625 1 95.06 93 LYS A N 1
ATOM 739 C CA . LYS A 1 93 ? 14.086 -13.844 -7.953 1 95.06 93 LYS A CA 1
ATOM 740 C C . LYS A 1 93 ? 12.844 -14.25 -7.16 1 95.06 93 LYS A C 1
ATOM 742 O O . LYS A 1 93 ? 12.711 -15.406 -6.746 1 95.06 93 LYS A O 1
ATOM 747 N N . GLY A 1 94 ? 11.867 -13.383 -7 1 95.12 94 GLY A N 1
ATOM 748 C CA . GLY A 1 94 ? 10.641 -13.68 -6.289 1 95.12 94 GLY A CA 1
ATOM 749 C C . GLY A 1 94 ? 9.766 -14.695 -7 1 95.12 94 GLY A C 1
ATOM 750 O O . GLY A 1 94 ? 8.844 -15.258 -6.406 1 95.12 94 GLY A O 1
ATOM 751 N N . PHE A 1 95 ? 10.156 -14.984 -8.18 1 97.62 95 PHE A N 1
ATOM 752 C CA . PHE A 1 95 ? 9.352 -15.898 -8.977 1 97.62 95 PHE A CA 1
ATOM 753 C C . PHE A 1 95 ? 10.164 -17.125 -9.367 1 97.62 95 PHE A C 1
ATOM 755 O O . PHE A 1 95 ? 10.023 -17.641 -10.477 1 97.62 95 PHE A O 1
ATOM 762 N N . SER A 1 96 ? 10.984 -17.516 -8.406 1 96.88 96 SER A N 1
ATOM 763 C CA . SER A 1 96 ? 11.75 -18.75 -8.562 1 96.88 96 SER A CA 1
ATOM 764 C C . SER A 1 96 ? 10.836 -19.969 -8.586 1 96.88 96 SER A C 1
ATOM 766 O O . SER A 1 96 ? 9.656 -19.875 -8.25 1 96.88 96 SER A O 1
ATOM 768 N N . LYS A 1 97 ? 11.438 -21.078 -9.039 1 96.12 97 LYS A N 1
ATOM 769 C CA . LYS A 1 97 ? 10.68 -22.328 -9.055 1 96.12 97 LYS A CA 1
ATOM 770 C C . LYS A 1 97 ? 10.102 -22.641 -7.68 1 96.12 97 LYS A C 1
ATOM 772 O O . LYS A 1 97 ? 8.938 -23.031 -7.566 1 96.12 97 LYS A O 1
ATOM 777 N N . ARG A 1 98 ? 10.938 -22.438 -6.652 1 94.5 98 ARG A N 1
ATOM 778 C CA . ARG A 1 98 ? 10.523 -22.688 -5.273 1 94.5 98 ARG A CA 1
ATOM 779 C C . ARG A 1 98 ? 9.336 -21.812 -4.891 1 94.5 98 ARG A C 1
ATOM 781 O O . ARG A 1 98 ? 8.344 -22.312 -4.344 1 94.5 98 ARG A O 1
ATOM 788 N N . ASN A 1 99 ? 9.375 -20.594 -5.211 1 96.12 99 ASN A N 1
ATOM 789 C CA . ASN A 1 99 ? 8.305 -19.672 -4.844 1 96.12 99 ASN A CA 1
ATOM 790 C C . ASN A 1 99 ? 7.023 -19.969 -5.609 1 96.12 99 ASN A C 1
ATOM 792 O O . ASN A 1 99 ? 5.926 -19.875 -5.055 1 96.12 99 ASN A O 1
ATOM 796 N N . LEU A 1 100 ? 7.137 -20.359 -6.867 1 97.12 100 LEU A N 1
ATOM 797 C CA . LEU A 1 100 ? 5.953 -20.719 -7.637 1 97.12 100 LEU A CA 1
ATOM 798 C C . LEU A 1 100 ? 5.281 -21.953 -7.059 1 97.12 100 LEU A C 1
ATOM 800 O O . LEU A 1 100 ? 4.051 -22.062 -7.066 1 97.12 100 LEU A O 1
ATOM 804 N N . ALA A 1 101 ? 6.16 -22.844 -6.59 1 94 101 ALA A N 1
ATOM 805 C CA . ALA A 1 101 ? 5.617 -24.016 -5.93 1 94 101 ALA A CA 1
ATOM 806 C C . ALA A 1 101 ? 4.852 -23.641 -4.664 1 94 101 ALA A C 1
ATOM 808 O O . ALA A 1 101 ? 3.797 -24.203 -4.375 1 94 101 ALA A O 1
ATOM 809 N N . TYR A 1 102 ? 5.383 -22.672 -3.965 1 94.31 102 TYR A N 1
ATOM 810 C CA . TYR A 1 102 ? 4.711 -22.203 -2.764 1 94.31 102 TYR A CA 1
ATOM 811 C C . TYR A 1 102 ? 3.395 -21.516 -3.111 1 94.31 102 TYR A C 1
ATOM 813 O O . TYR A 1 102 ? 2.414 -21.625 -2.373 1 94.31 102 TYR A O 1
ATOM 821 N N . PHE A 1 103 ? 3.342 -20.766 -4.223 1 96.62 103 PHE A N 1
ATOM 822 C CA . PHE A 1 103 ? 2.1 -20.125 -4.645 1 96.62 103 PHE A CA 1
ATOM 823 C C . PHE A 1 103 ? 1.018 -21.172 -4.906 1 96.62 103 PHE A C 1
ATOM 825 O O . PHE A 1 103 ? -0.118 -21.016 -4.449 1 96.62 103 PHE A O 1
ATOM 832 N N . ARG A 1 104 ? 1.42 -22.156 -5.629 1 94.38 104 ARG A N 1
ATOM 833 C CA . ARG A 1 104 ? 0.518 -23.266 -5.93 1 94.38 104 ARG A CA 1
ATOM 834 C C . ARG A 1 104 ? -0.012 -23.906 -4.648 1 94.38 104 ARG A C 1
ATOM 836 O O . ARG A 1 104 ? -1.218 -24.109 -4.508 1 94.38 104 ARG A O 1
ATOM 843 N N . GLN A 1 105 ? 0.9 -24.219 -3.729 1 91.56 105 GLN A N 1
ATOM 844 C CA . GLN A 1 105 ? 0.535 -24.828 -2.457 1 91.56 105 GLN A CA 1
ATOM 845 C C . GLN A 1 105 ? -0.38 -23.922 -1.647 1 91.56 105 GLN A C 1
ATOM 847 O O . GLN A 1 105 ? -1.308 -24.375 -0.985 1 91.56 105 GLN A O 1
ATOM 852 N N . PHE A 1 106 ? -0.084 -22.672 -1.653 1 91.5 106 PHE A N 1
ATOM 853 C CA . PHE A 1 106 ? -0.874 -21.672 -0.954 1 91.5 106 PHE A CA 1
ATOM 854 C C . PHE A 1 106 ? -2.328 -21.719 -1.407 1 91.5 106 PHE A C 1
ATOM 856 O O . PHE A 1 106 ? -3.24 -21.781 -0.581 1 91.5 106 PHE A O 1
ATOM 863 N N . TYR A 1 107 ? -2.566 -21.734 -2.656 1 92.88 107 TYR A N 1
ATOM 864 C CA . TYR A 1 107 ? -3.918 -21.797 -3.205 1 92.88 107 TYR A CA 1
ATOM 865 C C . TYR A 1 107 ? -4.602 -23.109 -2.812 1 92.88 107 TYR A C 1
ATOM 867 O O . TYR A 1 107 ? -5.781 -23.109 -2.447 1 92.88 107 TYR A O 1
ATOM 875 N N . LEU A 1 108 ? -3.887 -24.141 -2.873 1 89.31 108 LEU A N 1
ATOM 876 C CA . LEU A 1 108 ? -4.449 -25.453 -2.578 1 89.31 108 LEU A CA 1
ATOM 877 C C . LEU A 1 108 ? -4.812 -25.578 -1.102 1 89.31 108 LEU A C 1
ATOM 879 O O . LEU A 1 108 ? -5.77 -26.266 -0.747 1 89.31 108 LEU A O 1
ATOM 883 N N . THR A 1 109 ? -4.023 -24.953 -0.317 1 86.62 109 THR A N 1
ATOM 884 C CA . THR A 1 109 ? -4.199 -25.047 1.128 1 86.62 109 THR A CA 1
ATOM 885 C C . THR A 1 109 ? -5.324 -24.125 1.597 1 86.62 109 THR A C 1
ATOM 887 O O . THR A 1 109 ? -6.117 -24.5 2.465 1 86.62 109 THR A O 1
ATOM 890 N N . ILE A 1 110 ? -5.363 -22.938 1.021 1 84.69 110 ILE A N 1
ATOM 891 C CA . ILE A 1 110 ? -6.355 -21.938 1.395 1 84.69 110 ILE A CA 1
ATOM 892 C C . ILE A 1 110 ? -7.16 -21.531 0.165 1 84.69 110 ILE A C 1
ATOM 894 O O . ILE A 1 110 ? -6.715 -20.703 -0.628 1 84.69 110 ILE A O 1
ATOM 898 N N . SER A 1 111 ? -8.352 -22.031 0.074 1 82.25 111 SER A N 1
ATOM 899 C CA . SER A 1 111 ? -9.125 -21.781 -1.141 1 82.25 111 SER A CA 1
ATOM 900 C C . SER A 1 111 ? -9.852 -20.453 -1.08 1 82.25 111 SER A C 1
ATOM 902 O O . SER A 1 111 ? -10.188 -19.875 -2.115 1 82.25 111 SER A O 1
ATOM 904 N N . ASP A 1 112 ? -10.07 -20.031 0.178 1 83.06 112 ASP A N 1
ATOM 905 C CA . ASP A 1 112 ? -10.711 -18.734 0.33 1 83.06 112 ASP A CA 1
ATOM 906 C C . ASP A 1 112 ? -9.812 -17.75 1.071 1 83.06 112 ASP A C 1
ATOM 908 O O . ASP A 1 112 ? -9.695 -17.797 2.297 1 83.06 112 ASP A O 1
ATOM 912 N N . ILE A 1 113 ? -9.266 -16.828 0.26 1 83.38 113 ILE A N 1
ATOM 913 C CA . ILE A 1 113 ? -8.219 -15.961 0.774 1 83.38 113 ILE A CA 1
ATOM 914 C C . ILE A 1 113 ? -8.836 -14.914 1.701 1 83.38 113 ILE A C 1
ATOM 916 O O . ILE A 1 113 ? -8.133 -14.305 2.51 1 83.38 113 ILE A O 1
ATOM 920 N N . ARG A 1 114 ? -10.125 -14.664 1.708 1 79.5 114 ARG A N 1
ATOM 921 C CA . ARG A 1 114 ? -10.789 -13.664 2.535 1 79.5 114 ARG A CA 1
ATOM 922 C C . ARG A 1 114 ? -10.664 -14 4.016 1 79.5 114 ARG A C 1
ATOM 924 O O . ARG A 1 114 ? -10.75 -13.117 4.871 1 79.5 114 ARG A O 1
ATOM 931 N N . ILE A 1 115 ? -10.477 -15.242 4.281 1 73.75 115 ILE A N 1
ATOM 932 C CA . ILE A 1 115 ? -10.328 -15.703 5.656 1 73.75 115 ILE A CA 1
ATOM 933 C C . ILE A 1 115 ? -9.039 -15.148 6.25 1 73.75 115 ILE A C 1
ATOM 935 O O . ILE A 1 115 ? -9 -14.773 7.426 1 73.75 115 ILE A O 1
ATOM 939 N N . LEU A 1 116 ? -8.047 -15.125 5.383 1 73.88 116 LEU A N 1
ATOM 940 C CA . LEU A 1 116 ? -6.746 -14.641 5.836 1 73.88 116 LEU A CA 1
ATOM 941 C C . LEU A 1 116 ? -6.746 -13.125 5.953 1 73.88 116 LEU A C 1
ATOM 943 O O . LEU A 1 116 ? -6.219 -12.57 6.922 1 73.88 116 LEU A O 1
ATOM 947 N N . GLN A 1 117 ? -7.449 -12.461 5.02 1 72.31 117 GLN A N 1
ATOM 948 C CA . GLN A 1 117 ? -7.363 -11.008 4.91 1 72.31 117 GLN A CA 1
ATOM 949 C C . GLN A 1 117 ? -8.148 -10.328 6.031 1 72.31 117 GLN A C 1
ATOM 951 O O . GLN A 1 117 ? -7.77 -9.25 6.492 1 72.31 117 GLN A O 1
ATOM 956 N N . SER A 1 118 ? -9.219 -10.852 6.418 1 68.06 118 SER A N 1
ATOM 957 C CA . SER A 1 118 ? -10.062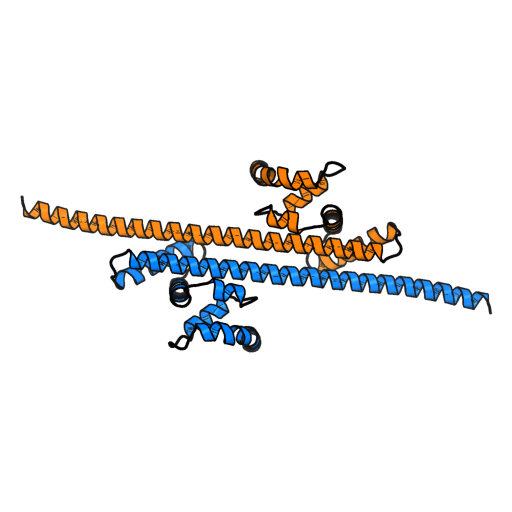 -10.242 7.441 1 68.06 118 SER A CA 1
ATOM 958 C C . SER A 1 118 ? -9.484 -10.453 8.836 1 68.06 118 SER A C 1
ATOM 960 O O . SER A 1 118 ? -9.727 -9.656 9.742 1 68.06 118 SER A O 1
ATOM 962 N N . ARG A 1 119 ? -8.695 -11.43 8.953 1 64.25 119 ARG A N 1
ATOM 963 C CA . ARG A 1 119 ? -8.344 -11.852 10.305 1 64.25 119 ARG A CA 1
ATOM 964 C C . ARG A 1 119 ? -6.938 -11.383 10.672 1 64.25 119 ARG A C 1
ATOM 966 O O . ARG A 1 119 ? -6.637 -11.172 11.852 1 64.25 119 ARG A O 1
ATOM 973 N N . LEU A 1 120 ? -6.172 -11.266 9.711 1 66.56 120 LEU A N 1
ATOM 974 C CA . LEU A 1 120 ? -4.77 -11.047 10.062 1 66.56 120 LEU A CA 1
ATOM 975 C C . LEU A 1 120 ? -4.273 -9.719 9.516 1 66.56 120 LEU A C 1
ATOM 977 O O . LEU A 1 120 ? -4.062 -9.578 8.305 1 66.56 120 LEU A O 1
ATOM 981 N N . GLN A 1 121 ? -4.203 -8.867 10.617 1 70.75 121 GLN A N 1
ATOM 982 C CA . GLN A 1 121 ? -3.594 -7.578 10.312 1 70.75 121 GLN A CA 1
ATOM 983 C C . GLN A 1 121 ? -2.076 -7.703 10.203 1 70.75 121 GLN A C 1
ATOM 985 O O . GLN A 1 121 ? -1.464 -8.531 10.875 1 70.75 121 GLN A O 1
ATOM 990 N N . ASN A 1 122 ? -1.414 -7.5 9.133 1 76.38 122 ASN A N 1
ATOM 991 C CA . ASN A 1 122 ? 0.033 -7.434 8.953 1 76.38 122 ASN A CA 1
ATOM 992 C C . ASN A 1 122 ? 0.605 -8.773 8.5 1 76.38 122 ASN A C 1
ATOM 994 O O . ASN A 1 122 ? 1.734 -9.117 8.852 1 76.38 122 ASN A O 1
ATOM 998 N N . LEU A 1 123 ? -0.234 -9.586 8.008 1 83.25 123 LEU A N 1
ATOM 999 C CA . LEU A 1 123 ? 0.22 -10.844 7.438 1 83.25 123 LEU A CA 1
ATOM 1000 C C . LEU A 1 123 ? 1.211 -10.602 6.301 1 83.25 123 LEU A C 1
ATOM 1002 O O . LEU A 1 123 ? 0.988 -9.742 5.453 1 83.25 123 LEU A O 1
ATOM 1006 N N . THR A 1 124 ? 2.363 -11.375 6.352 1 86.06 124 THR A N 1
ATOM 1007 C CA . THR A 1 124 ? 3.369 -11.289 5.297 1 86.06 124 THR A CA 1
ATOM 1008 C C . THR A 1 124 ? 3.561 -12.648 4.629 1 86.06 124 THR A C 1
ATOM 1010 O O . THR A 1 124 ? 3.121 -13.672 5.156 1 86.06 124 THR A O 1
ATOM 1013 N N . TRP A 1 125 ? 4.098 -12.648 3.494 1 90 125 TRP A N 1
ATOM 1014 C CA . TRP A 1 125 ? 4.418 -13.875 2.771 1 90 125 TRP A CA 1
ATOM 1015 C C . TRP A 1 125 ? 5.34 -14.766 3.596 1 90 125 TRP A C 1
ATOM 1017 O O . TRP A 1 125 ? 5.227 -15.992 3.555 1 90 125 TRP A O 1
ATOM 1027 N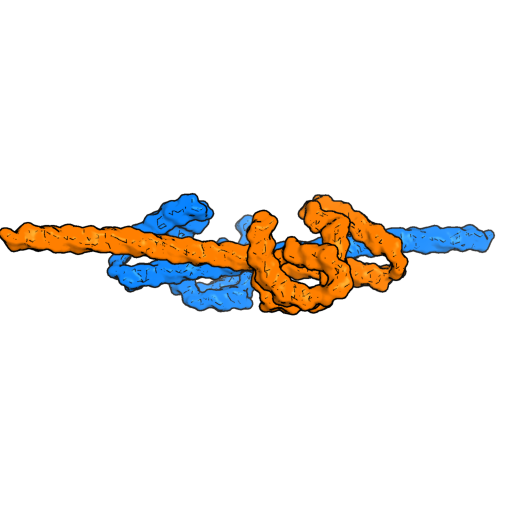 N . THR A 1 126 ? 6.164 -14.156 4.297 1 85.19 126 THR A N 1
ATOM 1028 C CA . THR A 1 126 ? 7.074 -14.906 5.156 1 85.19 126 THR A CA 1
ATOM 1029 C C . THR A 1 126 ? 6.293 -15.734 6.172 1 85.19 126 THR A C 1
ATOM 1031 O O . THR A 1 126 ? 6.605 -16.906 6.391 1 85.19 126 THR A O 1
ATOM 1034 N N . HIS A 1 127 ? 5.258 -15.156 6.75 1 82.75 127 HIS A N 1
ATOM 1035 C CA . HIS A 1 127 ? 4.406 -15.891 7.676 1 82.75 127 HIS A CA 1
ATOM 1036 C C . HIS A 1 127 ? 3.736 -17.078 6.992 1 82.75 127 HIS A C 1
ATOM 1038 O O . HIS A 1 127 ? 3.705 -18.172 7.543 1 82.75 127 HIS A O 1
ATOM 1044 N N . ILE A 1 128 ? 3.297 -16.812 5.82 1 85.88 128 ILE A N 1
ATOM 1045 C CA . ILE A 1 128 ? 2.551 -17.828 5.074 1 85.88 128 ILE A CA 1
ATOM 1046 C C . ILE A 1 128 ? 3.48 -18.969 4.68 1 85.88 128 ILE A C 1
ATOM 1048 O O . ILE A 1 128 ? 3.145 -20.141 4.859 1 85.88 128 ILE A O 1
ATOM 1052 N N . THR A 1 129 ? 4.66 -18.625 4.168 1 88.06 129 THR A N 1
ATOM 1053 C CA . THR A 1 129 ? 5.594 -19.656 3.725 1 88.06 129 THR A CA 1
ATOM 1054 C C . THR A 1 129 ? 6.055 -20.516 4.902 1 88.06 129 THR A C 1
ATOM 1056 O O . THR A 1 129 ? 6.273 -21.719 4.754 1 88.06 129 THR A O 1
ATOM 1059 N N . LYS A 1 130 ? 6.18 -19.922 6.047 1 83.31 130 LYS A N 1
ATOM 1060 C CA . LYS A 1 130 ? 6.539 -20.688 7.242 1 83.31 130 LYS A CA 1
ATOM 1061 C C . LYS A 1 130 ? 5.484 -21.734 7.562 1 83.31 130 LYS A C 1
ATOM 1063 O O . LYS A 1 130 ? 5.82 -22.859 7.961 1 83.31 130 LYS A O 1
ATOM 1068 N N . VAL A 1 131 ? 4.281 -21.391 7.391 1 78.88 131 VAL A N 1
ATOM 1069 C CA . VAL A 1 131 ? 3.176 -22.312 7.66 1 78.88 131 VAL A CA 1
ATOM 1070 C C . VAL A 1 131 ? 3.143 -23.406 6.602 1 78.88 131 VAL A C 1
ATOM 1072 O O . VAL A 1 131 ? 2.924 -24.578 6.918 1 78.88 131 VAL A O 1
ATOM 1075 N N . LEU A 1 132 ? 3.42 -22.969 5.375 1 84.06 132 LEU A N 1
ATOM 1076 C CA . LEU A 1 132 ? 3.357 -23.922 4.266 1 84.06 132 LEU A CA 1
ATOM 1077 C C . LEU A 1 132 ? 4.484 -24.938 4.359 1 84.06 132 LEU A C 1
ATOM 1079 O O . LEU A 1 132 ? 4.363 -26.062 3.852 1 84.06 132 LEU A O 1
ATOM 1083 N N . ARG A 1 133 ? 5.57 -24.5 4.934 1 80.12 133 ARG A N 1
ATOM 1084 C CA . ARG A 1 133 ? 6.715 -25.391 5.094 1 80.12 133 ARG A CA 1
ATOM 1085 C C . ARG A 1 133 ? 6.441 -26.438 6.16 1 80.12 133 ARG A C 1
ATOM 1087 O O . ARG A 1 133 ? 6.988 -27.547 6.102 1 80.12 133 ARG A O 1
ATOM 1094 N N . VAL A 1 134 ? 5.816 -26 7.336 1 68.06 134 VAL A N 1
ATOM 1095 C CA . VAL A 1 134 ? 5.539 -26.906 8.438 1 68.06 134 VAL A CA 1
ATOM 1096 C C . VAL A 1 134 ? 4.461 -27.906 8.016 1 68.06 134 VAL A C 1
ATOM 1098 O O . VAL A 1 134 ? 4.359 -29 8.594 1 68.06 134 VAL A O 1
ATOM 1101 N N . GLU A 1 135 ? 3.527 -27.578 7.258 1 53.41 135 GLU A N 1
ATOM 1102 C CA . GLU A 1 135 ? 2.422 -28.484 6.992 1 53.41 135 GLU A CA 1
ATOM 1103 C C . GLU A 1 135 ? 2.91 -29.938 6.914 1 53.41 135 GLU A C 1
ATOM 1105 O O . GLU A 1 135 ? 3.49 -30.344 5.906 1 53.41 135 GLU A O 1
ATOM 1110 N N . ASP A 1 136 ? 3.441 -30.469 7.75 1 48.75 136 ASP A N 1
ATOM 1111 C CA . ASP A 1 136 ? 2.615 -31.656 7.969 1 48.75 136 ASP A CA 1
ATOM 1112 C C . ASP A 1 136 ? 1.143 -31.266 8.117 1 48.75 136 ASP A C 1
ATOM 1114 O O . ASP A 1 136 ? 0.82 -30.125 8.414 1 48.75 136 ASP A O 1
ATOM 1118 N N . SER A 1 137 ? 0.047 -32.156 7.594 1 46.91 137 SER A N 1
ATOM 1119 C CA . SER A 1 137 ? -1.409 -32.156 7.512 1 46.91 137 SER A CA 1
ATOM 1120 C C . SER A 1 137 ? -2.031 -31.422 8.703 1 46.91 137 SER A C 1
ATOM 1122 O O . SER A 1 137 ? -3.25 -31.453 8.883 1 46.91 137 SER A O 1
ATOM 1124 N N . THR A 1 138 ? -1.306 -31.016 9.672 1 48.19 138 THR A N 1
ATOM 1125 C CA . THR A 1 138 ? -2.24 -30.547 10.688 1 48.19 138 THR A CA 1
ATOM 1126 C C . THR A 1 138 ? -3 -29.328 10.195 1 48.19 138 THR A C 1
ATOM 1128 O O . THR A 1 138 ? -2.543 -28.625 9.289 1 48.19 138 THR A O 1
ATOM 1131 N N . ALA A 1 139 ? -4.242 -28.875 10.719 1 53.69 139 ALA A N 1
ATOM 1132 C CA . ALA A 1 139 ? -5.332 -28.016 10.258 1 53.69 139 ALA A CA 1
ATOM 1133 C C . ALA A 1 139 ? -4.848 -26.578 10.023 1 53.69 139 ALA A C 1
ATOM 1135 O O . ALA A 1 139 ? -4.531 -25.875 10.977 1 53.69 139 ALA A O 1
ATOM 1136 N N . ILE A 1 140 ? -4.16 -26.359 8.914 1 55.5 140 ILE A N 1
ATOM 1137 C CA . ILE A 1 140 ? -3.709 -25.062 8.438 1 55.5 140 ILE A CA 1
ATOM 1138 C C . ILE A 1 140 ? -4.695 -23.984 8.875 1 55.5 140 ILE A C 1
ATOM 1140 O O . ILE A 1 140 ? -4.289 -22.891 9.305 1 55.5 140 ILE A O 1
ATOM 1144 N N . ARG A 1 141 ? -5.867 -24.312 8.695 1 55.94 141 ARG A N 1
ATOM 1145 C CA . ARG A 1 141 ? -6.859 -23.297 9.016 1 55.94 141 ARG A CA 1
ATOM 1146 C C . ARG A 1 141 ? -6.711 -22.828 10.461 1 55.94 141 ARG A C 1
ATOM 1148 O O . ARG A 1 141 ? -6.801 -21.625 10.742 1 55.94 141 ARG A O 1
ATOM 1155 N N . TRP A 1 142 ? -6.52 -23.812 11.242 1 57.5 142 TRP A N 1
ATOM 1156 C CA . TRP A 1 142 ? -6.387 -23.5 12.664 1 57.5 142 TRP A CA 1
ATOM 1157 C C . TRP A 1 142 ? -5.066 -22.797 12.945 1 57.5 142 TRP A C 1
ATOM 1159 O O . TRP A 1 142 ? -5.012 -21.859 13.742 1 57.5 142 TRP A O 1
ATOM 1169 N N . TYR A 1 143 ? -4.184 -23.094 12.188 1 58.31 143 TYR A N 1
ATOM 1170 C CA . TYR A 1 143 ? -2.848 -22.547 12.398 1 58.31 143 TYR A CA 1
ATOM 1171 C C . TYR A 1 143 ? -2.799 -21.078 12.031 1 58.31 143 TYR A C 1
ATOM 1173 O O . TYR A 1 143 ? -2.199 -20.266 12.75 1 58.31 143 TYR A O 1
ATOM 1181 N N . PHE A 1 144 ? -3.4 -20.812 10.984 1 60.94 144 PHE A N 1
ATOM 1182 C CA . PHE A 1 144 ? -3.393 -19.406 10.594 1 60.94 144 PHE A CA 1
ATOM 1183 C C . PHE A 1 144 ? -4.113 -18.547 11.625 1 60.94 144 PHE A C 1
ATOM 1185 O O . PHE A 1 144 ? -3.684 -17.438 11.922 1 60.94 144 PHE A O 1
ATOM 1192 N N . CYS A 1 145 ? -5.156 -19.109 12.117 1 58.25 145 CYS A N 1
ATOM 1193 C CA . CYS A 1 145 ? -5.93 -18.344 13.086 1 58.25 145 CYS A CA 1
ATOM 1194 C C . CYS A 1 145 ? -5.164 -18.172 14.391 1 58.25 145 CYS A C 1
ATOM 1196 O O . CYS A 1 145 ? -5.184 -17.109 15 1 58.25 145 CYS A O 1
ATOM 1198 N N . PHE A 1 146 ? -4.547 -19.234 14.766 1 56.56 146 PHE A N 1
ATOM 1199 C CA . PHE A 1 146 ? -3.949 -19.203 16.094 1 56.56 146 PHE A CA 1
ATOM 1200 C C . PHE A 1 146 ? -2.492 -18.75 16.031 1 56.56 146 PHE A C 1
ATOM 1202 O O . PHE A 1 146 ? -2.043 -17.953 16.844 1 56.56 146 PHE A O 1
ATOM 1209 N N . ARG A 1 147 ? -1.792 -19.172 15.133 1 56.59 147 ARG A N 1
ATOM 1210 C CA . ARG A 1 147 ? -0.341 -19.031 15.195 1 56.59 147 ARG A CA 1
ATOM 1211 C C . ARG A 1 147 ? 0.106 -17.688 14.617 1 56.59 147 ARG A C 1
ATOM 1213 O O . ARG A 1 147 ? 1.039 -17.062 15.133 1 56.59 147 ARG A O 1
ATOM 1220 N N . ILE A 1 148 ? -0.483 -17.391 13.594 1 56.84 148 ILE A N 1
ATOM 1221 C CA . ILE A 1 148 ? 0.016 -16.156 13.016 1 56.84 148 ILE A CA 1
ATOM 1222 C C . ILE A 1 148 ? -0.197 -15 13.992 1 56.84 148 ILE A C 1
ATOM 1224 O O . ILE A 1 148 ? 0.651 -14.117 14.117 1 56.84 148 ILE A O 1
ATOM 1228 N N . ARG A 1 149 ? -1.31 -15.133 14.719 1 55.91 149 ARG A N 1
ATOM 1229 C CA . ARG A 1 149 ? -1.472 -14.133 15.773 1 55.91 149 ARG A CA 1
ATOM 1230 C C . ARG A 1 149 ? -0.297 -14.172 16.75 1 55.91 149 ARG A C 1
ATOM 1232 O O . ARG A 1 149 ? 0.209 -13.125 17.156 1 55.91 149 ARG A O 1
ATOM 1239 N N . TYR A 1 150 ? 0.015 -15.375 17.047 1 53.09 150 TYR A N 1
ATOM 1240 C CA . TYR A 1 150 ? 1.105 -15.586 17.984 1 53.09 150 TYR A CA 1
ATOM 1241 C C . TYR A 1 150 ? 2.459 -15.43 17.297 1 53.09 150 TYR A C 1
ATOM 1243 O O . TYR A 1 150 ? 3.412 -14.93 17.906 1 53.09 150 TYR A O 1
ATOM 1251 N N . SER A 1 151 ? 2.564 -15.922 16.219 1 50.06 151 SER A N 1
ATOM 1252 C CA . SER A 1 151 ? 3.854 -15.938 15.531 1 50.06 151 SER A CA 1
ATOM 1253 C C . SER A 1 151 ? 4.309 -14.531 15.164 1 50.06 151 SER A C 1
ATOM 1255 O O . SER A 1 151 ? 5.496 -14.211 15.273 1 50.06 151 SER A O 1
ATOM 1257 N N . LEU A 1 152 ? 3.443 -13.688 14.719 1 52 152 LEU A N 1
ATOM 1258 C CA . LEU A 1 152 ? 3.928 -12.328 14.516 1 52 152 LEU A CA 1
ATOM 1259 C C . LEU A 1 152 ? 4.613 -11.805 15.781 1 52 152 LEU A C 1
ATOM 1261 O O . LEU A 1 152 ? 5.625 -11.109 15.695 1 52 152 LEU A O 1
ATOM 1265 N N . TYR A 1 153 ? 4.152 -12.117 16.891 1 48 153 TYR A N 1
ATOM 1266 C CA . TYR A 1 153 ? 4.844 -11.789 18.141 1 48 153 TYR A CA 1
ATOM 1267 C C . TYR A 1 153 ? 6.109 -12.625 18.281 1 48 153 TYR A C 1
ATOM 1269 O O . TYR A 1 153 ? 7.164 -12.102 18.656 1 48 153 TYR A O 1
ATOM 1277 N N . TYR A 1 154 ? 6.047 -13.812 18.109 1 46.34 154 TYR A N 1
ATOM 1278 C CA . TYR A 1 154 ? 7.164 -14.719 18.359 1 46.34 154 TYR A CA 1
ATOM 1279 C C . TYR A 1 154 ? 8.148 -14.695 17.188 1 46.34 154 TYR A C 1
ATOM 1281 O O . TYR A 1 154 ? 9.352 -14.867 17.391 1 46.34 154 TYR A O 1
ATOM 1289 N N . VAL A 1 155 ? 7.762 -14.586 16.031 1 47.53 155 VAL A N 1
ATOM 1290 C CA . VAL A 1 155 ? 8.727 -14.547 14.938 1 47.53 155 VAL A CA 1
ATOM 1291 C C . VAL A 1 155 ? 9.617 -13.32 15.078 1 47.53 155 VAL A C 1
ATOM 1293 O O . VAL A 1 155 ? 10.82 -13.383 14.812 1 47.53 155 VAL A O 1
ATOM 1296 N N . GLU A 1 156 ? 9.195 -12.156 15.469 1 44.94 156 GLU A N 1
ATOM 1297 C CA . GLU A 1 156 ? 10.055 -11.016 15.766 1 44.94 156 GLU A CA 1
ATOM 1298 C C . GLU A 1 156 ? 11.031 -11.344 16.891 1 44.94 156 GLU A C 1
ATOM 1300 O O . GLU A 1 156 ? 12.172 -10.867 16.891 1 44.94 156 GLU A O 1
ATOM 1305 N N . GLU A 1 157 ? 10.641 -11.969 17.844 1 42.97 157 GLU A N 1
ATOM 1306 C CA . GLU A 1 157 ? 11.57 -12.281 18.906 1 42.97 157 GLU A CA 1
ATOM 1307 C C . GLU A 1 157 ? 12.633 -13.273 18.453 1 42.97 157 GLU A C 1
ATOM 1309 O O . GLU A 1 157 ? 13.766 -13.266 18.953 1 42.97 157 GLU A O 1
ATOM 1314 N N . ASN A 1 158 ? 12.367 -14.234 17.578 1 40.75 158 ASN A N 1
ATOM 1315 C CA . ASN A 1 158 ? 13.367 -15.258 17.297 1 40.75 158 ASN A CA 1
ATOM 1316 C C . ASN A 1 158 ? 14.008 -15.055 15.922 1 40.75 158 ASN A C 1
ATOM 1318 O O . ASN A 1 158 ? 14.805 -15.883 15.477 1 40.75 158 ASN A O 1
ATOM 1322 N N . LEU A 1 159 ? 13.609 -14.117 15.195 1 35.66 159 LEU A N 1
ATOM 1323 C CA . LEU A 1 159 ? 14.523 -13.859 14.086 1 35.66 159 LEU A CA 1
ATOM 1324 C C . LEU A 1 159 ? 15.609 -12.867 14.5 1 35.66 159 LEU A C 1
ATOM 1326 O O . LEU A 1 159 ? 15.336 -11.906 15.227 1 35.66 159 LEU A O 1
ATOM 1330 N N . MET B 1 1 ? 1.897 -45.469 -49.438 1 47.38 1 MET B N 1
ATOM 1331 C CA . MET B 1 1 ? 1.133 -44.25 -49.312 1 47.38 1 MET B CA 1
ATOM 1332 C C . MET B 1 1 ? 0.552 -44.094 -47.906 1 47.38 1 MET B C 1
ATOM 1334 O O . MET B 1 1 ? 0.521 -43 -47.375 1 47.38 1 MET B O 1
ATOM 1338 N N . GLN B 1 2 ? 0.277 -45.344 -47.188 1 58.66 2 GLN B N 1
ATOM 1339 C CA . GLN B 1 2 ? -0.442 -45.344 -45.938 1 58.66 2 GLN B CA 1
ATOM 1340 C C . GLN B 1 2 ? 0.502 -45.062 -44.781 1 58.66 2 GLN B C 1
ATOM 1342 O O . GLN B 1 2 ? 0.133 -44.375 -43.812 1 58.66 2 GLN B O 1
ATOM 1347 N N . ALA B 1 3 ? 1.721 -45.531 -44.875 1 69 3 ALA B N 1
ATOM 1348 C CA . ALA B 1 3 ? 2.674 -45.344 -43.781 1 69 3 ALA B CA 1
ATOM 1349 C C . ALA B 1 3 ? 3.117 -43.906 -43.688 1 69 3 ALA B C 1
ATOM 1351 O O . ALA B 1 3 ? 3.268 -43.344 -42.594 1 69 3 ALA B O 1
ATOM 1352 N N . ASP B 1 4 ? 3.271 -43.312 -44.781 1 64.75 4 ASP B N 1
ATOM 1353 C CA . ASP B 1 4 ? 3.713 -41.938 -44.844 1 64.75 4 ASP B CA 1
ATOM 1354 C C . ASP B 1 4 ? 2.652 -41 -44.281 1 64.75 4 ASP B C 1
ATOM 1356 O O . ASP B 1 4 ? 2.98 -40 -43.594 1 64.75 4 ASP B O 1
ATOM 1360 N N . GLU B 1 5 ? 1.424 -41.344 -44.469 1 63.97 5 GLU B N 1
ATOM 1361 C CA . GLU B 1 5 ? 0.309 -40.531 -43.969 1 63.97 5 GLU B CA 1
ATOM 1362 C C . GLU B 1 5 ? 0.184 -40.656 -42.438 1 63.97 5 GLU B C 1
ATOM 1364 O O . GLU B 1 5 ? -0.082 -39.656 -41.781 1 63.97 5 GLU B O 1
ATOM 1369 N N . LEU B 1 6 ? 0.453 -41.75 -41.812 1 63.56 6 LEU B N 1
ATOM 1370 C CA . LEU B 1 6 ? 0.388 -41.969 -40.375 1 63.56 6 LEU B CA 1
ATOM 1371 C C . LEU B 1 6 ? 1.507 -41.219 -39.656 1 63.56 6 LEU B C 1
ATOM 1373 O O . LEU B 1 6 ? 1.291 -40.656 -38.594 1 63.56 6 LEU B O 1
ATOM 1377 N N . GLN B 1 7 ? 2.721 -41.312 -40.344 1 65.69 7 GLN B N 1
ATOM 1378 C CA . GLN B 1 7 ? 3.844 -40.594 -39.75 1 65.69 7 GLN B CA 1
ATOM 1379 C C . GLN B 1 7 ? 3.586 -39.094 -39.75 1 65.69 7 GLN B C 1
ATOM 1381 O O . GLN B 1 7 ? 3.934 -38.375 -38.812 1 65.69 7 GLN B O 1
ATOM 1386 N N . ALA B 1 8 ? 2.971 -38.719 -40.844 1 66.12 8 ALA B N 1
ATOM 1387 C CA . ALA B 1 8 ? 2.625 -37.281 -40.938 1 66.12 8 ALA B CA 1
ATOM 1388 C C . ALA B 1 8 ? 1.598 -36.906 -39.906 1 66.12 8 ALA B C 1
ATOM 1390 O O . ALA B 1 8 ? 1.699 -35.812 -39.281 1 66.12 8 ALA B O 1
ATOM 1391 N N . ASP B 1 9 ? 0.8 -37.812 -39.531 1 64.56 9 ASP B N 1
ATOM 1392 C CA . ASP B 1 9 ? -0.238 -37.562 -38.531 1 64.56 9 ASP B CA 1
ATOM 1393 C C . ASP B 1 9 ? 0.353 -37.5 -37.125 1 64.56 9 ASP B C 1
ATOM 1395 O O . ASP B 1 9 ? -0.054 -36.656 -36.312 1 64.56 9 ASP B O 1
ATOM 1399 N N . VAL B 1 10 ? 1.271 -38.344 -36.75 1 64.44 10 VAL B N 1
ATOM 1400 C CA . VAL B 1 10 ? 1.938 -38.344 -35.469 1 64.44 10 VAL B CA 1
ATOM 1401 C C . VAL B 1 10 ? 2.797 -37.094 -35.312 1 64.44 10 VAL B C 1
ATOM 1403 O O . VAL B 1 10 ? 2.832 -36.469 -34.25 1 64.44 10 VAL B O 1
ATOM 1406 N N . LEU B 1 11 ? 3.51 -36.688 -36.344 1 62.66 11 LEU B N 1
ATOM 1407 C CA . LEU B 1 11 ? 4.336 -35.469 -36.312 1 62.66 11 LEU B CA 1
ATOM 1408 C C . LEU B 1 11 ? 3.477 -34.219 -36.156 1 62.66 11 LEU B C 1
ATOM 1410 O O . LEU B 1 11 ? 3.844 -33.312 -35.406 1 62.66 11 LEU B O 1
ATOM 1414 N N . LEU B 1 12 ? 2.371 -34.188 -36.844 1 61.72 12 LEU B N 1
ATOM 1415 C CA . LEU B 1 12 ? 1.464 -33.062 -36.719 1 61.72 12 LEU B CA 1
ATOM 1416 C C . LEU B 1 12 ? 0.855 -32.969 -35.344 1 61.72 12 LEU B C 1
ATOM 1418 O O . LEU B 1 12 ? 0.703 -31.891 -34.781 1 61.72 12 LEU B O 1
ATOM 1422 N N . SER B 1 13 ? 0.567 -34.188 -34.75 1 61.12 13 SER B N 1
ATOM 1423 C CA . SER B 1 13 ? 0.016 -34.25 -33.406 1 61.12 13 SER B CA 1
ATOM 1424 C C . SER B 1 13 ? 1.05 -33.781 -32.375 1 61.12 13 SER B C 1
ATOM 1426 O O . SER B 1 13 ? 0.724 -33.062 -31.422 1 61.12 13 SER B O 1
ATOM 1428 N N . VAL B 1 14 ? 2.293 -34.219 -32.562 1 59.84 14 VAL B N 1
ATOM 1429 C CA . VAL B 1 14 ? 3.375 -33.844 -31.672 1 59.84 14 VAL B CA 1
ATOM 1430 C C . VAL B 1 14 ? 3.648 -32.344 -31.797 1 59.84 14 VAL B C 1
ATOM 1432 O O . VAL B 1 14 ? 3.857 -31.641 -30.812 1 59.84 14 VAL B O 1
ATOM 1435 N N . ASN B 1 15 ? 3.697 -31.844 -33.031 1 59.78 15 ASN B N 1
ATOM 1436 C CA . ASN B 1 15 ? 3.904 -30.422 -33.25 1 59.78 15 ASN B CA 1
ATOM 1437 C C . ASN B 1 15 ? 2.771 -29.594 -32.656 1 59.78 15 ASN B C 1
ATOM 1439 O O . ASN B 1 15 ? 3.012 -28.516 -32.094 1 59.78 15 ASN B O 1
ATOM 1443 N N . ARG B 1 16 ? 1.6 -30.109 -32.812 1 55.72 16 ARG B N 1
ATOM 1444 C CA . ARG B 1 16 ? 0.456 -29.422 -32.219 1 55.72 16 ARG B CA 1
ATOM 1445 C C . ARG B 1 16 ? 0.536 -29.422 -30.703 1 55.72 16 ARG B C 1
ATOM 1447 O O . ARG B 1 16 ? 0.218 -28.438 -30.047 1 55.72 16 ARG B O 1
ATOM 1454 N N . SER B 1 17 ? 0.898 -30.641 -30.219 1 56.25 17 SER B N 1
ATOM 1455 C CA . SER B 1 17 ? 1.063 -30.734 -28.766 1 56.25 17 SER B CA 1
ATOM 1456 C C . SER B 1 17 ? 2.188 -29.828 -28.281 1 56.25 17 SER B C 1
ATOM 1458 O O . SER B 1 17 ? 2.07 -29.203 -27.219 1 56.25 17 SER B O 1
ATOM 1460 N N . LEU B 1 18 ? 3.293 -29.781 -28.984 1 56.53 18 LEU B N 1
ATOM 1461 C CA . LEU B 1 18 ? 4.406 -28.922 -28.625 1 56.53 18 LEU B CA 1
ATOM 1462 C C . LEU B 1 18 ? 4.012 -27.453 -28.734 1 56.53 18 LEU B C 1
ATOM 1464 O O . LEU B 1 18 ? 4.383 -26.641 -27.891 1 56.53 18 LEU B O 1
ATOM 1468 N N . LEU B 1 19 ? 3.41 -27.141 -29.891 1 54.34 19 LEU B N 1
ATOM 1469 C CA . LEU B 1 19 ? 2.953 -25.781 -30.109 1 54.34 19 LEU B CA 1
ATOM 1470 C C . LEU B 1 19 ? 1.936 -25.375 -29.047 1 54.34 19 LEU B C 1
ATOM 1472 O O . LEU B 1 19 ? 1.969 -24.25 -28.547 1 54.34 19 LEU B O 1
ATOM 1476 N N . ALA B 1 20 ? 1.011 -26.328 -28.812 1 54.25 20 ALA B N 1
ATOM 1477 C CA . ALA B 1 20 ? 0.01 -26.062 -27.797 1 54.25 20 ALA B CA 1
ATOM 1478 C C . ALA B 1 20 ? 0.667 -25.844 -26.438 1 54.25 20 ALA B C 1
ATOM 1480 O O . ALA B 1 20 ? 0.26 -24.953 -25.672 1 54.25 20 ALA B O 1
ATOM 1481 N N . ASN B 1 21 ? 1.639 -26.719 -26.188 1 55.78 21 ASN B N 1
ATOM 1482 C CA . ASN B 1 21 ? 2.387 -26.547 -24.938 1 55.78 21 ASN B CA 1
ATOM 1483 C C . ASN B 1 21 ? 3.104 -25.203 -24.891 1 55.78 21 ASN B C 1
ATOM 1485 O O . ASN B 1 21 ? 3.156 -24.547 -23.859 1 55.78 21 ASN B O 1
ATOM 1489 N N . ASP B 1 22 ? 3.709 -24.859 -26.031 1 57 22 ASP B N 1
ATOM 1490 C CA . ASP B 1 22 ? 4.383 -23.562 -26.125 1 57 22 ASP B CA 1
ATOM 1491 C C . ASP B 1 22 ? 3.396 -22.406 -25.938 1 57 22 ASP B C 1
ATOM 1493 O O . ASP B 1 22 ? 3.689 -21.453 -25.219 1 57 22 ASP B O 1
ATOM 1497 N N . LEU B 1 23 ? 2.283 -22.625 -26.641 1 52.53 23 LEU B N 1
ATOM 1498 C CA . LEU B 1 23 ? 1.259 -21.594 -26.547 1 52.53 23 LEU B CA 1
ATOM 1499 C C . LEU B 1 23 ? 0.694 -21.5 -25.125 1 52.53 23 LEU B C 1
ATOM 1501 O O . LEU B 1 23 ? 0.457 -20.406 -24.609 1 52.53 23 LEU B O 1
ATOM 1505 N N . THR B 1 24 ? 0.33 -22.75 -24.703 1 55.28 24 THR B N 1
ATOM 1506 C CA . THR B 1 24 ? -0.221 -22.781 -23.344 1 55.28 24 THR B CA 1
ATOM 1507 C C . THR B 1 24 ? 0.755 -22.172 -22.344 1 55.28 24 THR B C 1
ATOM 1509 O O . THR B 1 24 ? 0.346 -21.438 -21.438 1 55.28 24 THR B O 1
ATOM 1512 N N . ASN B 1 25 ? 2.037 -22.516 -22.656 1 63.03 25 ASN B N 1
ATOM 1513 C CA . ASN B 1 25 ? 3.061 -21.938 -21.812 1 63.03 25 ASN B CA 1
ATOM 1514 C C . ASN B 1 25 ? 3.109 -20.406 -21.953 1 63.03 25 ASN B C 1
ATOM 1516 O O . ASN B 1 25 ? 3.26 -19.688 -20.969 1 63.03 25 ASN B O 1
ATOM 1520 N N . THR B 1 26 ? 2.621 -20.047 -23.234 1 78.12 26 THR B N 1
ATOM 1521 C CA . THR B 1 26 ? 2.633 -18.609 -23.484 1 78.12 26 THR B CA 1
ATOM 1522 C C . THR B 1 26 ? 1.433 -17.938 -22.844 1 78.12 26 THR B C 1
ATOM 1524 O O . THR B 1 26 ? 1.558 -16.844 -22.281 1 78.12 26 THR B O 1
ATOM 1527 N N . ARG B 1 27 ? 0.297 -18.75 -22.859 1 89.25 27 ARG B N 1
ATOM 1528 C CA . ARG B 1 27 ? -0.906 -18.156 -22.281 1 89.25 27 ARG B CA 1
ATOM 1529 C C . ARG B 1 27 ? -0.792 -18.062 -20.766 1 89.25 27 ARG B C 1
ATOM 1531 O O . ARG B 1 27 ? -1.167 -17.047 -20.156 1 89.25 27 ARG B O 1
ATOM 1538 N N . LEU B 1 28 ? -0.287 -19.156 -20.156 1 92.69 28 LEU B N 1
ATOM 1539 C CA . LEU B 1 28 ? -0.083 -19.141 -18.719 1 92.69 28 LEU B CA 1
ATOM 1540 C C . LEU B 1 28 ? 0.858 -18.016 -18.312 1 92.69 28 LEU B C 1
ATOM 1542 O O . LEU B 1 28 ? 0.569 -17.266 -17.375 1 92.69 28 LEU B O 1
ATOM 1546 N N . TYR B 1 29 ? 1.891 -17.922 -19.109 1 94.81 29 TYR B N 1
ATOM 1547 C CA . TYR B 1 29 ? 2.854 -16.859 -18.844 1 94.81 29 TYR B CA 1
ATOM 1548 C C . TYR B 1 29 ? 2.193 -15.484 -18.922 1 94.81 29 TYR B C 1
ATOM 1550 O O . TYR B 1 29 ? 2.355 -14.656 -18.016 1 94.81 29 TYR B O 1
ATOM 1558 N N . THR B 1 30 ? 1.44 -15.258 -19.938 1 95.62 30 THR B N 1
ATOM 1559 C CA . THR B 1 30 ? 0.781 -13.977 -20.156 1 95.62 30 THR B CA 1
ATOM 1560 C C . THR B 1 30 ? -0.231 -13.703 -19.047 1 95.62 30 THR B C 1
ATOM 1562 O O . THR B 1 30 ? -0.33 -12.57 -18.547 1 95.62 30 THR B O 1
ATOM 1565 N N . ASP B 1 31 ? -0.917 -14.703 -18.641 1 96.81 31 ASP B N 1
ATOM 1566 C CA . ASP B 1 31 ? -1.897 -14.555 -17.578 1 96.81 31 ASP B CA 1
ATOM 1567 C C . ASP B 1 31 ? -1.22 -14.195 -16.25 1 96.81 31 ASP B C 1
ATOM 1569 O O . ASP B 1 31 ? -1.681 -13.305 -15.539 1 96.81 31 ASP B O 1
ATOM 1573 N N . VAL B 1 32 ? -0.149 -14.859 -15.961 1 97.44 32 VAL B N 1
ATOM 1574 C CA . VAL B 1 32 ? 0.553 -14.617 -14.703 1 97.44 32 VAL B CA 1
ATOM 1575 C C . VAL B 1 32 ? 1.164 -13.219 -14.711 1 97.44 32 VAL B C 1
ATOM 1577 O O . VAL B 1 32 ? 1.113 -12.508 -13.711 1 97.44 32 VAL B O 1
ATOM 1580 N N . CYS B 1 33 ? 1.661 -12.781 -15.859 1 97.12 33 CYS B N 1
ATOM 1581 C CA . CYS B 1 33 ? 2.166 -11.422 -15.984 1 97.12 33 CYS B CA 1
ATOM 1582 C C . CYS B 1 33 ? 1.069 -10.406 -15.688 1 97.12 33 CYS B C 1
ATOM 1584 O O . CYS B 1 33 ? 1.304 -9.422 -14.992 1 97.12 33 CYS B O 1
ATOM 1586 N N . SER B 1 34 ? -0.083 -10.672 -16.203 1 98.12 34 SER B N 1
ATOM 1587 C CA . SER B 1 34 ? -1.211 -9.773 -15.977 1 98.12 34 SER B CA 1
ATOM 1588 C C . SER B 1 34 ? -1.574 -9.711 -14.5 1 98.12 34 SER B C 1
ATOM 1590 O O . SER B 1 34 ? -1.868 -8.633 -13.977 1 98.12 34 SER B O 1
ATOM 1592 N N . ILE B 1 35 ? -1.526 -10.844 -13.812 1 98.25 35 ILE B N 1
ATOM 1593 C CA . ILE B 1 35 ? -1.821 -10.906 -12.391 1 98.25 35 ILE B CA 1
ATOM 1594 C C . ILE B 1 35 ? -0.798 -10.086 -11.609 1 98.25 35 ILE B C 1
ATOM 1596 O O . ILE B 1 35 ? -1.162 -9.312 -10.719 1 98.25 35 ILE B O 1
ATOM 1600 N N . ILE B 1 36 ? 0.463 -10.227 -11.961 1 97.69 36 ILE B N 1
ATOM 1601 C CA . ILE B 1 36 ? 1.54 -9.508 -11.281 1 97.69 36 ILE B CA 1
ATOM 1602 C C . ILE B 1 36 ? 1.373 -8.008 -11.492 1 97.69 36 ILE B C 1
ATOM 1604 O O . ILE B 1 36 ? 1.426 -7.23 -10.531 1 97.69 36 ILE B O 1
ATOM 1608 N N . GLU B 1 37 ? 1.117 -7.613 -12.727 1 97.25 37 GLU B N 1
ATOM 1609 C CA . GLU B 1 37 ? 1.001 -6.195 -13.047 1 97.25 37 GLU B CA 1
ATOM 1610 C C . GLU B 1 37 ? -0.209 -5.57 -12.359 1 97.25 37 GLU B C 1
ATOM 1612 O O . GLU B 1 37 ? -0.138 -4.441 -11.875 1 97.25 37 GLU B O 1
ATOM 1617 N N . GLN B 1 38 ? -1.271 -6.297 -12.359 1 97 38 GLN B N 1
ATOM 1618 C CA . GLN B 1 38 ? -2.457 -5.809 -11.664 1 97 38 GLN B CA 1
ATOM 1619 C C . GLN B 1 38 ? -2.201 -5.676 -10.164 1 97 38 GLN B C 1
ATOM 1621 O O . GLN B 1 38 ? -2.615 -4.695 -9.539 1 97 38 GLN B O 1
ATOM 1626 N N . GLY B 1 39 ? -1.529 -6.648 -9.562 1 95.75 39 GLY B N 1
ATOM 1627 C CA . GLY B 1 39 ? -1.172 -6.57 -8.156 1 95.75 39 GLY B CA 1
ATOM 1628 C C . GLY B 1 39 ? -0.281 -5.387 -7.832 1 95.75 39 GLY B C 1
ATOM 1629 O O . GLY B 1 39 ? -0.481 -4.711 -6.82 1 95.75 39 GLY B O 1
ATOM 1630 N N . ARG B 1 40 ? 0.69 -5.145 -8.695 1 94.69 40 ARG B N 1
ATOM 1631 C CA . ARG B 1 40 ? 1.581 -4 -8.523 1 94.69 40 ARG B CA 1
ATOM 1632 C C . ARG B 1 40 ? 0.809 -2.688 -8.609 1 94.69 40 ARG B C 1
ATOM 1634 O O . ARG B 1 40 ? 1.035 -1.777 -7.809 1 94.69 40 ARG B O 1
ATOM 1641 N N . LYS B 1 41 ? -0.078 -2.623 -9.555 1 92.56 41 LYS B N 1
ATOM 1642 C CA . LYS B 1 41 ? -0.9 -1.427 -9.711 1 92.56 41 LYS B CA 1
ATOM 1643 C C . LYS B 1 41 ? -1.748 -1.178 -8.469 1 92.56 41 LYS B C 1
ATOM 1645 O O . LYS B 1 41 ? -1.823 -0.049 -7.977 1 92.56 41 LYS B O 1
ATOM 1650 N N . GLU B 1 42 ? -2.322 -2.221 -7.965 1 93.38 42 GLU B N 1
ATOM 1651 C CA . GLU B 1 42 ? -3.182 -2.105 -6.789 1 93.38 42 GLU B CA 1
ATOM 1652 C C . GLU B 1 42 ? -2.369 -1.771 -5.543 1 93.38 42 GLU B C 1
ATOM 1654 O O . GLU B 1 42 ? -2.826 -1.021 -4.68 1 93.38 42 GLU B O 1
ATOM 1659 N N . ALA B 1 43 ? -1.188 -2.35 -5.418 1 92.56 43 ALA B N 1
ATOM 1660 C CA . ALA B 1 43 ? -0.304 -2.029 -4.301 1 92.56 43 ALA B CA 1
ATOM 1661 C C . ALA B 1 43 ? 0.082 -0.554 -4.312 1 92.56 43 ALA B C 1
ATOM 1663 O O . ALA B 1 43 ? 0.045 0.113 -3.275 1 92.56 43 ALA B O 1
ATOM 1664 N N . TYR B 1 44 ? 0.378 -0.075 -5.512 1 90.25 44 TYR B N 1
ATOM 1665 C CA . TYR B 1 44 ? 0.725 1.334 -5.66 1 90.25 44 TYR B CA 1
ATOM 1666 C C . TYR B 1 44 ? -0.445 2.229 -5.27 1 90.25 44 TYR B C 1
ATOM 1668 O O . TYR B 1 44 ? -0.266 3.219 -4.555 1 90.25 44 TYR B O 1
ATOM 1676 N N . ALA B 1 45 ? -1.566 1.862 -5.719 1 89.12 45 ALA B N 1
ATOM 1677 C CA . ALA B 1 45 ? -2.762 2.641 -5.406 1 89.12 45 ALA B CA 1
ATOM 1678 C C . ALA B 1 45 ? -3.031 2.656 -3.904 1 89.12 45 ALA B C 1
ATOM 1680 O O . ALA B 1 45 ? -3.432 3.684 -3.35 1 89.12 45 ALA B O 1
ATOM 1681 N N . SER B 1 46 ? -2.836 1.529 -3.234 1 90.56 46 SER B N 1
ATOM 1682 C CA . SER B 1 46 ? -3.062 1.429 -1.797 1 90.56 46 SER B CA 1
ATOM 1683 C C . SER B 1 46 ? -2.1 2.322 -1.021 1 90.56 46 SER B C 1
ATOM 1685 O O . SER B 1 46 ? -2.492 2.969 -0.048 1 90.56 46 SER B O 1
ATOM 1687 N N . VAL B 1 47 ? -0.915 2.357 -1.479 1 91.94 47 VAL B N 1
ATOM 1688 C CA . VAL B 1 47 ? 0.086 3.201 -0.834 1 91.94 47 VAL B CA 1
ATOM 1689 C C . VAL B 1 47 ? -0.296 4.672 -0.992 1 91.94 47 VAL B C 1
ATOM 1691 O O . VAL B 1 47 ? -0.232 5.441 -0.032 1 91.94 47 VAL B O 1
ATOM 1694 N N . ASN B 1 48 ? -0.724 5.016 -2.166 1 89.56 48 ASN B N 1
ATOM 1695 C CA . ASN B 1 48 ? -1.152 6.391 -2.41 1 89.56 48 ASN B CA 1
ATOM 1696 C C . ASN B 1 48 ? -2.326 6.777 -1.517 1 89.56 48 ASN B C 1
ATOM 1698 O O . ASN B 1 48 ? -2.367 7.891 -0.988 1 89.56 48 ASN B O 1
ATOM 1702 N N . HIS B 1 49 ? -3.172 5.887 -1.396 1 91.88 49 HIS B N 1
ATOM 1703 C CA . HIS B 1 49 ? -4.336 6.133 -0.551 1 91.88 49 HIS B CA 1
ATOM 1704 C C . HIS B 1 49 ? -3.918 6.41 0.89 1 91.88 49 HIS B C 1
ATOM 1706 O O . HIS B 1 49 ? -4.395 7.363 1.506 1 91.88 49 HIS B O 1
ATOM 1712 N N . LYS B 1 50 ? -2.99 5.637 1.393 1 92.69 50 LYS B N 1
ATOM 1713 C CA . LYS B 1 50 ? -2.545 5.805 2.773 1 92.69 50 LYS B CA 1
ATOM 1714 C C . LYS B 1 50 ? -1.761 7.102 2.943 1 92.69 50 LYS B C 1
ATOM 1716 O O . LYS B 1 50 ? -1.868 7.77 3.977 1 92.69 50 LYS B O 1
ATOM 1721 N N . MET B 1 51 ? -1.015 7.441 1.929 1 94.5 51 MET B N 1
ATOM 1722 C CA . MET B 1 51 ? -0.266 8.695 1.973 1 94.5 51 MET B CA 1
ATOM 1723 C C . MET B 1 51 ? -1.209 9.891 2.033 1 94.5 51 MET B C 1
ATOM 1725 O O . MET B 1 51 ? -1.023 10.789 2.854 1 94.5 51 MET B O 1
ATOM 1729 N N . ILE B 1 52 ? -2.188 9.844 1.212 1 93.5 52 ILE B N 1
ATOM 1730 C CA . ILE B 1 52 ? -3.154 10.93 1.161 1 93.5 52 ILE B CA 1
ATOM 1731 C C . ILE B 1 52 ? -3.861 11.055 2.51 1 93.5 52 ILE B C 1
ATOM 1733 O O . ILE B 1 52 ? -4.023 12.164 3.033 1 93.5 52 ILE B O 1
ATOM 1737 N N . GLU B 1 53 ? -4.242 9.945 3.055 1 95.44 53 GLU B N 1
ATOM 1738 C CA . GLU B 1 53 ? -4.859 9.938 4.379 1 95.44 53 GLU B CA 1
ATOM 1739 C C . GLU B 1 53 ? -3.922 10.523 5.426 1 95.44 53 GLU B C 1
ATOM 1741 O O . GLU B 1 53 ? -4.348 11.305 6.281 1 95.44 53 GLU B O 1
ATOM 1746 N N . THR B 1 54 ? -2.676 10.148 5.371 1 97.12 54 THR B N 1
ATOM 1747 C CA . THR B 1 54 ? -1.662 10.633 6.301 1 97.12 54 THR B CA 1
ATOM 1748 C C . THR B 1 54 ? -1.509 12.148 6.191 1 97.12 54 THR B C 1
ATOM 1750 O O . THR B 1 54 ? -1.501 12.852 7.203 1 97.12 54 THR B O 1
ATOM 1753 N N . TYR B 1 55 ? -1.448 12.633 4.953 1 97.12 55 TYR B N 1
ATOM 1754 C CA . TYR B 1 55 ? -1.289 14.07 4.723 1 97.12 55 TYR B CA 1
ATOM 1755 C C . TYR B 1 55 ? -2.506 14.836 5.223 1 97.12 55 TYR B C 1
ATOM 1757 O O . TYR B 1 55 ? -2.371 15.93 5.777 1 97.12 55 TYR B O 1
ATOM 1765 N N . TRP B 1 56 ? -3.635 14.266 5.062 1 96.38 56 TRP B N 1
ATOM 1766 C CA . TRP B 1 56 ? -4.867 14.875 5.555 1 96.38 56 TRP B CA 1
ATOM 1767 C C . TRP B 1 56 ? -4.867 14.953 7.074 1 96.38 56 TRP B C 1
ATOM 1769 O O . TRP B 1 56 ? -5.203 15.992 7.645 1 96.38 56 TRP B O 1
ATOM 1779 N N . ASN B 1 57 ? -4.441 13.922 7.719 1 97.88 57 ASN B N 1
ATOM 1780 C CA . ASN B 1 57 ? -4.379 13.867 9.172 1 97.88 57 ASN B CA 1
ATOM 1781 C C . ASN B 1 57 ? -3.357 14.859 9.727 1 97.88 57 ASN B C 1
ATOM 1783 O O . ASN B 1 57 ? -3.561 15.445 10.789 1 97.88 57 ASN B O 1
ATOM 1787 N N . ILE B 1 58 ? -2.264 14.961 9.016 1 97.75 58 ILE B N 1
ATOM 1788 C CA . ILE B 1 58 ? -1.27 15.953 9.422 1 97.75 58 ILE B CA 1
ATOM 1789 C C . ILE B 1 58 ? -1.869 17.359 9.336 1 97.75 58 ILE B C 1
ATOM 1791 O O . ILE B 1 58 ? -1.735 18.156 10.266 1 97.75 58 ILE B O 1
ATOM 1795 N N . GLY B 1 59 ? -2.518 17.641 8.203 1 96.38 59 GLY B N 1
ATOM 1796 C CA . GLY B 1 59 ? -3.199 18.922 8.062 1 96.38 59 GLY B CA 1
ATOM 1797 C C . GLY B 1 59 ? -4.188 19.188 9.18 1 96.38 59 GLY B C 1
ATOM 1798 O O . GLY B 1 59 ? -4.219 20.297 9.734 1 96.38 59 GLY B O 1
ATOM 1799 N N . ARG B 1 60 ? -4.934 18.203 9.469 1 96.19 60 ARG B N 1
ATOM 1800 C CA . ARG B 1 60 ? -5.902 18.312 10.555 1 96.19 60 ARG B CA 1
ATOM 1801 C C . ARG B 1 60 ? -5.219 18.688 11.867 1 96.19 60 ARG B C 1
ATOM 1803 O O . ARG B 1 60 ? -5.648 19.609 12.555 1 96.19 60 ARG B O 1
ATOM 1810 N N . ARG B 1 61 ? -4.152 17.984 12.203 1 95.75 61 ARG B N 1
ATOM 1811 C CA . ARG B 1 61 ? -3.461 18.188 13.469 1 95.75 61 ARG B CA 1
ATOM 1812 C C . ARG B 1 61 ? -2.852 19.594 13.531 1 95.75 61 ARG B C 1
ATOM 1814 O O . ARG B 1 61 ? -2.824 20.219 14.594 1 95.75 61 ARG B O 1
ATOM 1821 N N . ILE B 1 62 ? -2.344 20.047 12.406 1 93.94 62 ILE B N 1
ATOM 1822 C CA . ILE B 1 62 ? -1.788 21.391 12.328 1 93.94 62 ILE B CA 1
ATOM 1823 C C . ILE B 1 62 ? -2.885 22.422 12.602 1 93.94 62 ILE B C 1
ATOM 1825 O O . ILE B 1 62 ? -2.697 23.344 13.398 1 93.94 62 ILE B O 1
ATOM 1829 N N . VAL B 1 63 ? -4.062 22.266 11.992 1 92.12 63 VAL B N 1
ATOM 1830 C CA . VAL B 1 63 ? -5.172 23.203 12.141 1 92.12 63 VAL B CA 1
ATOM 1831 C C . VAL B 1 63 ? -5.672 23.188 13.586 1 92.12 63 VAL B C 1
ATOM 1833 O O . VAL B 1 63 ? -5.98 24.234 14.156 1 92.12 63 VAL B O 1
ATOM 1836 N N . GLU B 1 64 ? -5.727 22.016 14.141 1 91.06 64 GLU B N 1
ATOM 1837 C CA . GLU B 1 64 ? -6.137 21.875 15.539 1 91.06 64 GLU B CA 1
ATOM 1838 C C . GLU B 1 64 ? -5.195 22.641 16.469 1 91.06 64 GLU B C 1
ATOM 1840 O O . GLU B 1 64 ? -5.637 23.266 17.438 1 91.06 64 GLU B O 1
ATOM 1845 N N . GLU B 1 65 ? -3.893 22.578 16.203 1 88.81 65 GLU B N 1
ATOM 1846 C CA . GLU B 1 65 ? -2.904 23.281 17.016 1 88.81 65 GLU B CA 1
ATOM 1847 C C . GLU B 1 65 ? -3.078 24.797 16.891 1 88.81 65 GLU B C 1
ATOM 1849 O O . GLU B 1 65 ? -2.961 25.516 17.875 1 88.81 65 GLU B O 1
ATOM 1854 N N . GLU B 1 66 ? -3.309 25.25 15.711 1 83.81 66 GLU B N 1
ATOM 1855 C CA . GLU B 1 66 ? -3.514 26.672 15.453 1 83.81 66 GLU B CA 1
ATOM 1856 C C . GLU B 1 66 ? -4.75 27.188 16.188 1 83.81 66 GLU B C 1
ATOM 1858 O O . GLU B 1 66 ? -4.773 28.344 16.641 1 83.81 66 GLU B O 1
ATOM 1863 N N . GLN B 1 67 ? -5.77 26.375 16.172 1 80.5 67 GLN B N 1
ATOM 1864 C CA . GLN B 1 67 ? -7.027 26.797 16.781 1 80.5 67 GLN B CA 1
ATOM 1865 C C . GLN B 1 67 ? -6.902 26.844 18.312 1 80.5 67 GLN B C 1
ATOM 1867 O O . GLN B 1 67 ? -7.582 27.641 18.969 1 80.5 67 GLN B O 1
ATOM 1872 N N . ASN B 1 68 ? -6.207 25.875 18.875 1 73.06 68 ASN B N 1
ATOM 1873 C CA . ASN B 1 68 ? -5.996 25.859 20.312 1 73.06 68 ASN B CA 1
ATOM 1874 C C . ASN B 1 68 ? -5.023 26.953 20.75 1 73.06 68 ASN B C 1
ATOM 1876 O O . ASN B 1 68 ? -5 27.344 21.922 1 73.06 68 ASN B O 1
ATOM 1880 N N . GLY B 1 69 ? -4.086 27.2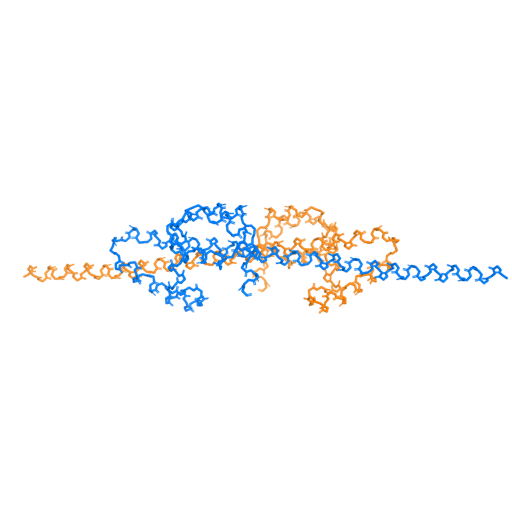03 19.859 1 62.88 69 GLY B N 1
ATOM 1881 C CA . GLY B 1 69 ? -3.15 28.266 20.203 1 62.88 69 GLY B CA 1
ATOM 1882 C C . GLY B 1 69 ? -3.693 29.656 19.922 1 62.88 69 GLY B C 1
ATOM 1883 O O . GLY B 1 69 ? -4.688 29.797 19.203 1 62.88 69 GLY B O 1
ATOM 1884 N N . GLU B 1 70 ? -3.365 30.609 20.812 1 55.59 70 GLU B N 1
ATOM 1885 C CA . GLU B 1 70 ? -3.783 31.984 20.594 1 55.59 70 GLU B CA 1
ATOM 1886 C C . GLU B 1 70 ? -3.686 32.375 19.125 1 55.59 70 GLU B C 1
ATOM 1888 O O . GLU B 1 70 ? -2.732 31.984 18.438 1 55.59 70 GLU B O 1
ATOM 1893 N N . ALA B 1 71 ? -4.84 32.438 18.438 1 51.94 71 ALA B N 1
ATOM 1894 C CA . ALA B 1 71 ? -5.254 32.781 17.078 1 51.94 71 ALA B CA 1
ATOM 1895 C C . ALA B 1 71 ? -4.242 33.719 16.406 1 51.94 71 ALA B C 1
ATOM 1897 O O . ALA B 1 71 ? -4.578 34.438 15.461 1 51.94 71 ALA B O 1
ATOM 1898 N N . ARG B 1 72 ? -2.979 33.844 16.984 1 57.31 72 ARG B N 1
ATOM 1899 C CA . ARG B 1 72 ? -2.293 34.875 16.234 1 57.31 72 ARG B CA 1
ATOM 1900 C C . ARG B 1 72 ? -1.653 34.344 14.969 1 57.31 72 ARG B C 1
ATOM 1902 O O . ARG B 1 72 ? -1.114 33.219 14.961 1 57.31 72 ARG B O 1
ATOM 1909 N N . ALA B 1 73 ? -2.062 34.656 13.805 1 59 73 ALA B N 1
ATOM 1910 C CA . ALA B 1 73 ? -1.546 34.406 12.461 1 59 73 ALA B CA 1
ATOM 1911 C C . ALA B 1 73 ? -0.044 34.125 12.492 1 59 73 ALA B C 1
ATOM 1913 O O . ALA B 1 73 ? 0.444 33.219 11.828 1 59 73 ALA B O 1
ATOM 1914 N N . GLU B 1 74 ? 0.689 34.938 13.266 1 63.62 74 GLU B N 1
ATOM 1915 C CA . GLU B 1 74 ? 2.143 34.812 13.352 1 63.62 74 GLU B CA 1
ATOM 1916 C C . GLU B 1 74 ? 2.562 33.469 13.961 1 63.62 74 GLU B C 1
ATOM 1918 O O . GLU B 1 74 ? 3.551 32.875 13.523 1 63.62 74 GLU B O 1
ATOM 1923 N N . TYR B 1 75 ? 1.744 33 14.773 1 69.88 75 TYR B N 1
ATOM 1924 C CA . TYR B 1 75 ? 2.023 31.734 15.453 1 69.88 75 TYR B CA 1
ATOM 1925 C C . TYR B 1 75 ? 1.946 30.562 14.492 1 69.88 75 TYR B C 1
ATOM 1927 O O . TYR B 1 75 ? 2.797 29.672 14.516 1 69.88 75 TYR B O 1
ATOM 1935 N N . GLY B 1 76 ? 1.089 30.641 13.539 1 72.38 76 GLY B N 1
ATOM 1936 C CA . GLY B 1 76 ? 0.902 29.578 12.562 1 72.38 76 GLY B CA 1
ATOM 1937 C C . GLY B 1 76 ? 2.092 29.406 11.641 1 72.38 76 GLY B C 1
ATOM 1938 O O . GLY B 1 76 ? 2.543 28.281 11.398 1 72.38 76 GLY B O 1
ATOM 1939 N N . VAL B 1 77 ? 2.564 30.484 11.188 1 78.88 77 VAL B N 1
ATOM 1940 C CA . VAL B 1 77 ? 3.689 30.453 10.258 1 78.88 77 VAL B CA 1
ATOM 1941 C C . VAL B 1 77 ? 4.93 29.906 10.961 1 78.88 77 VAL B C 1
ATOM 1943 O O . VAL B 1 77 ? 5.672 29.109 10.398 1 78.88 77 VAL B O 1
ATOM 1946 N N . GLN B 1 78 ? 5.129 30.312 12.141 1 83.44 78 GLN B N 1
ATOM 1947 C CA . GLN B 1 78 ? 6.309 29.891 12.891 1 83.44 78 GLN B CA 1
ATOM 1948 C C . GLN B 1 78 ? 6.238 28.406 13.242 1 83.44 78 GLN B C 1
ATOM 1950 O O . GLN B 1 78 ? 7.25 27.703 13.195 1 83.44 78 GLN B O 1
ATOM 1955 N N . ILE B 1 79 ? 5.09 28.016 13.539 1 84.31 79 ILE B N 1
ATOM 1956 C CA . ILE B 1 79 ? 4.914 26.625 13.953 1 84.31 79 ILE B CA 1
ATOM 1957 C C . ILE B 1 79 ? 5.176 25.703 12.766 1 84.31 79 ILE B C 1
ATOM 1959 O O . ILE B 1 79 ? 5.812 24.656 12.922 1 84.31 79 ILE B O 1
ATOM 1963 N N . ILE B 1 80 ? 4.762 26.078 11.586 1 91.06 80 ILE B N 1
ATOM 1964 C 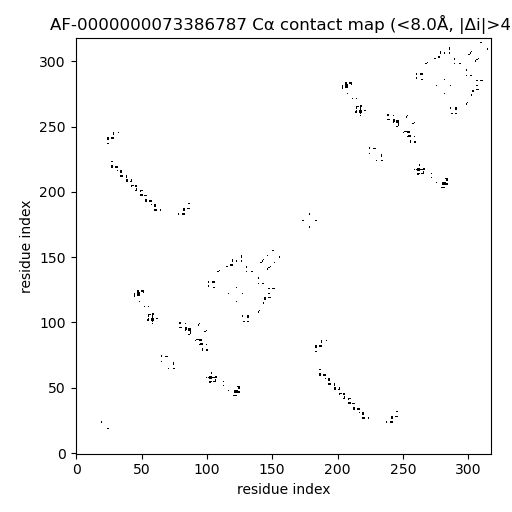CA . ILE B 1 80 ? 4.969 25.297 10.383 1 91.06 80 ILE B CA 1
ATOM 1965 C C . ILE B 1 80 ? 6.457 25.25 10.039 1 91.06 80 ILE B C 1
ATOM 1967 O O . ILE B 1 80 ? 6.984 24.203 9.656 1 91.06 80 ILE B O 1
ATOM 1971 N N . ALA B 1 81 ? 7.098 26.391 10.219 1 91.94 81 ALA B N 1
ATOM 1972 C CA . ALA B 1 81 ? 8.523 26.484 9.914 1 91.94 81 ALA B CA 1
ATOM 1973 C C . ALA B 1 81 ? 9.336 25.562 10.82 1 91.94 81 ALA B C 1
ATOM 1975 O O . ALA B 1 81 ? 10.195 24.812 10.344 1 91.94 81 ALA B O 1
ATOM 1976 N N . GLN B 1 82 ? 9.039 25.609 12.078 1 91.19 82 GLN B N 1
ATOM 1977 C CA . GLN B 1 82 ? 9.742 24.766 13.039 1 91.19 82 GLN B CA 1
ATOM 1978 C C . GLN B 1 82 ? 9.445 23.281 12.797 1 91.19 82 GLN B C 1
ATOM 1980 O O . GLN B 1 82 ? 10.352 22.453 12.812 1 91.19 82 GLN B O 1
ATOM 1985 N N . LEU B 1 83 ? 8.211 23 12.594 1 94.81 83 LEU B N 1
ATOM 1986 C CA . LEU B 1 83 ? 7.777 21.625 12.336 1 94.81 83 LEU B CA 1
ATOM 1987 C C . LEU B 1 83 ? 8.461 21.078 11.086 1 94.81 83 LEU B C 1
ATOM 1989 O O . LEU B 1 83 ? 8.945 19.938 11.094 1 94.81 83 LEU B O 1
ATOM 1993 N N . SER B 1 84 ? 8.539 21.812 10.031 1 96.31 84 SER B N 1
ATOM 1994 C CA . SER B 1 84 ? 9.148 21.406 8.773 1 96.31 84 SER B CA 1
ATOM 1995 C C . SER B 1 84 ? 10.625 21.078 8.961 1 96.31 84 SER B C 1
ATOM 1997 O O . SER B 1 84 ? 11.117 20.078 8.438 1 96.31 84 SER B O 1
ATOM 1999 N N . GLU B 1 85 ? 11.305 21.906 9.68 1 94.94 85 GLU B N 1
ATOM 2000 C CA . GLU B 1 85 ? 12.727 21.688 9.914 1 94.94 85 GLU B CA 1
ATOM 2001 C C . GLU B 1 85 ? 12.977 20.344 10.594 1 94.94 85 GLU B C 1
ATOM 2003 O O . GLU B 1 85 ? 13.828 19.562 10.148 1 94.94 85 GLU B O 1
ATOM 2008 N N . GLN B 1 86 ? 12.211 20.078 11.578 1 94.62 86 GLN B N 1
ATOM 2009 C CA . GLN B 1 86 ? 12.383 18.828 12.328 1 94.62 86 GLN B CA 1
ATOM 2010 C C . GLN B 1 86 ? 11.961 17.625 11.5 1 94.62 86 GLN B C 1
ATOM 2012 O O . GLN B 1 86 ? 12.672 16.625 11.445 1 94.62 86 GLN B O 1
ATOM 2017 N N . LEU B 1 87 ? 10.914 17.703 10.82 1 97 87 LEU B N 1
ATOM 2018 C CA . LEU B 1 87 ? 10.375 16.594 10.062 1 97 87 LEU B CA 1
ATOM 2019 C C . LEU B 1 87 ? 11.227 16.297 8.828 1 97 87 LEU B C 1
ATOM 2021 O O . LEU B 1 87 ? 11.398 15.148 8.445 1 97 87 LEU B O 1
ATOM 2025 N N . THR B 1 88 ? 11.711 17.359 8.203 1 96.38 88 THR B N 1
ATOM 2026 C CA . THR B 1 88 ? 12.562 17.172 7.031 1 96.38 88 THR B CA 1
ATOM 2027 C C . THR B 1 88 ? 13.852 16.453 7.41 1 96.38 88 THR B C 1
ATOM 2029 O O . THR B 1 88 ? 14.328 15.594 6.664 1 96.38 88 THR B O 1
ATOM 2032 N N . HIS B 1 89 ? 14.344 16.781 8.578 1 95.19 89 HIS B N 1
ATOM 2033 C CA . HIS B 1 89 ? 15.531 16.094 9.07 1 95.19 89 HIS B CA 1
ATOM 2034 C C . HIS B 1 89 ? 15.273 14.609 9.289 1 95.19 89 HIS B C 1
ATOM 2036 O O . HIS B 1 89 ? 16.109 13.773 8.938 1 95.19 89 HIS B O 1
ATOM 2042 N N . GLN B 1 90 ? 14.094 14.344 9.766 1 94.19 90 GLN B N 1
ATOM 2043 C CA . GLN B 1 90 ? 13.789 12.969 10.172 1 94.19 90 GLN B CA 1
ATOM 2044 C C . GLN B 1 90 ? 13.25 12.156 9 1 94.19 90 GLN B C 1
ATOM 2046 O O . GLN B 1 90 ? 13.57 10.977 8.859 1 94.19 90 GLN B O 1
ATOM 2051 N N . TYR 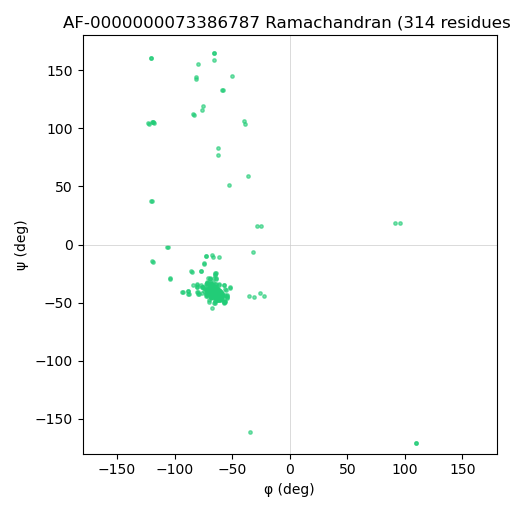B 1 91 ? 12.422 12.75 8.18 1 96 91 TYR B N 1
ATOM 2052 C CA . TYR B 1 91 ? 11.672 11.961 7.215 1 96 91 TYR B CA 1
ATOM 2053 C C . TYR B 1 91 ? 12.008 12.383 5.785 1 96 91 TYR B C 1
ATOM 2055 O O . TYR B 1 91 ? 11.648 11.688 4.828 1 96 91 TYR B O 1
ATOM 2063 N N . GLY B 1 92 ? 12.664 13.57 5.598 1 94.06 92 GLY B N 1
ATOM 2064 C CA . GLY B 1 92 ? 13.094 13.984 4.27 1 94.06 92 GLY B CA 1
ATOM 2065 C C . GLY B 1 92 ? 12.297 15.156 3.725 1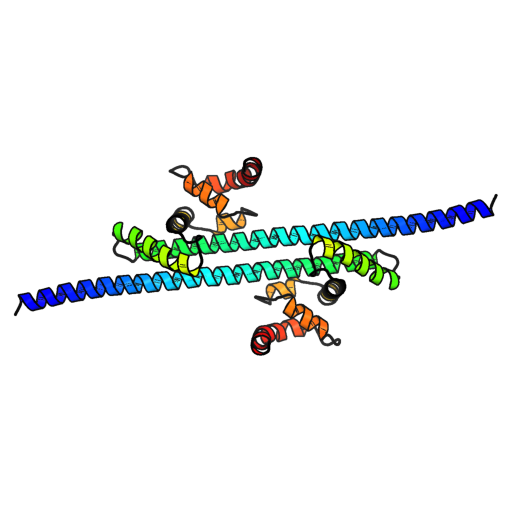 94.06 92 GLY B C 1
ATOM 2066 O O . GLY B 1 92 ? 11.477 15.742 4.438 1 94.06 92 GLY B O 1
ATOM 2067 N N . LYS B 1 93 ? 12.492 15.469 2.48 1 95 93 LYS B N 1
ATOM 2068 C CA . LYS B 1 93 ? 12.07 16.719 1.855 1 95 93 LYS B CA 1
ATOM 2069 C C . LYS B 1 93 ? 10.555 16.75 1.658 1 95 93 LYS B C 1
ATOM 2071 O O . LYS B 1 93 ? 9.977 17.812 1.4 1 95 93 LYS B O 1
ATOM 2076 N N . GLY B 1 94 ? 9.867 15.641 1.865 1 95.06 94 GLY B N 1
ATOM 2077 C CA . GLY B 1 94 ? 8.414 15.578 1.733 1 95.06 94 GLY B CA 1
ATOM 2078 C C . GLY B 1 94 ? 7.688 16.391 2.791 1 95.06 94 GLY B C 1
ATOM 2079 O O . GLY B 1 94 ? 6.492 16.656 2.654 1 95.06 94 GLY B O 1
ATOM 2080 N N . PHE B 1 95 ? 8.43 16.812 3.721 1 97.56 95 PHE B N 1
ATOM 2081 C CA . PHE B 1 95 ? 7.816 17.547 4.824 1 97.56 95 PHE B CA 1
ATOM 2082 C C . PHE B 1 95 ? 8.375 18.953 4.918 1 97.56 95 PHE B C 1
ATOM 2084 O O . PHE B 1 95 ? 8.57 19.484 6.016 1 97.56 95 PHE B O 1
ATOM 2091 N N . SER B 1 96 ? 8.609 19.5 3.74 1 96.88 96 SER B N 1
ATOM 2092 C CA . SER B 1 96 ? 9.031 20.891 3.639 1 96.88 96 SER B CA 1
ATOM 2093 C C . SER B 1 96 ? 7.93 21.844 4.098 1 96.88 96 SER B C 1
ATOM 2095 O O . SER B 1 96 ? 6.781 21.422 4.266 1 96.88 96 SER B O 1
ATOM 2097 N N . LYS B 1 97 ? 8.352 23.078 4.324 1 96.12 97 LYS B N 1
ATOM 2098 C CA . LYS B 1 97 ? 7.383 24.094 4.715 1 96.12 97 LYS B CA 1
ATOM 2099 C C . LYS B 1 97 ? 6.234 24.172 3.711 1 96.12 97 LYS B C 1
ATOM 2101 O O . LYS B 1 97 ? 5.066 24.25 4.102 1 96.12 97 LYS B O 1
ATOM 2106 N N . ARG B 1 98 ? 6.609 24.141 2.424 1 94.44 98 ARG B N 1
ATOM 2107 C CA . ARG B 1 98 ? 5.621 24.203 1.354 1 94.44 98 ARG B CA 1
ATOM 2108 C C . ARG B 1 98 ? 4.641 23.031 1.438 1 94.44 98 ARG B C 1
ATOM 2110 O O . ARG B 1 98 ? 3.428 23.234 1.368 1 94.44 98 ARG B O 1
ATOM 2117 N N . ASN B 1 99 ? 5.113 21.891 1.649 1 96.06 99 ASN B N 1
ATOM 2118 C CA . ASN B 1 99 ? 4.258 20.703 1.695 1 96.06 99 ASN B CA 1
ATOM 2119 C C . ASN B 1 99 ? 3.369 20.703 2.936 1 96.06 99 ASN B C 1
ATOM 2121 O O . ASN B 1 99 ? 2.205 20.312 2.869 1 96.06 99 ASN B O 1
ATOM 2125 N N . LEU B 1 100 ? 3.883 21.172 4.062 1 97.12 100 LEU B N 1
ATOM 2126 C CA . LEU B 1 100 ? 3.064 21.266 5.266 1 97.12 100 LEU B CA 1
ATOM 2127 C C . LEU B 1 100 ? 1.926 22.266 5.074 1 97.12 100 LEU B C 1
ATOM 2129 O O . LEU B 1 100 ? 0.822 22.047 5.586 1 97.12 100 LEU B O 1
ATOM 2133 N N . ALA B 1 101 ? 2.279 23.312 4.332 1 94 101 ALA B N 1
ATOM 2134 C CA . ALA B 1 101 ? 1.235 24.297 4.016 1 94 101 ALA B CA 1
ATOM 2135 C C . ALA B 1 101 ? 0.147 23.656 3.15 1 94 101 ALA B C 1
ATOM 2137 O O . ALA B 1 101 ? -1.042 23.922 3.348 1 94 101 ALA B O 1
ATOM 2138 N N . TYR B 1 102 ? 0.571 22.812 2.258 1 94.38 102 TYR B N 1
ATOM 2139 C CA . TYR B 1 102 ? -0.387 22.125 1.407 1 94.38 102 TYR B CA 1
ATOM 2140 C C . TYR B 1 102 ? -1.225 21.141 2.221 1 94.38 102 TYR B C 1
ATOM 2142 O O . TYR B 1 102 ? -2.416 20.969 1.953 1 94.38 102 TYR B O 1
ATOM 2150 N N . PHE B 1 103 ? -0.628 20.469 3.219 1 96.62 103 PHE B N 1
ATOM 2151 C CA . PHE B 1 103 ? -1.385 19.562 4.074 1 96.62 103 PHE B CA 1
ATOM 2152 C C . PHE B 1 103 ? -2.492 20.312 4.809 1 96.62 103 PHE B C 1
ATOM 2154 O O . PHE B 1 103 ? -3.637 19.859 4.848 1 96.62 103 PHE B O 1
ATOM 2161 N N . ARG B 1 104 ? -2.088 21.406 5.355 1 94.38 104 ARG B N 1
ATOM 2162 C CA . ARG B 1 104 ? -3.037 22.266 6.055 1 94.38 104 ARG B CA 1
ATOM 2163 C C . ARG B 1 104 ? -4.184 22.672 5.137 1 94.38 104 ARG B C 1
ATOM 2165 O O . ARG B 1 104 ? -5.352 22.578 5.512 1 94.38 104 ARG B O 1
ATOM 2172 N N . GLN B 1 105 ? -3.852 23.172 3.936 1 91.56 105 GLN B N 1
ATOM 2173 C CA . GLN B 1 105 ? -4.848 23.594 2.959 1 91.56 105 GLN B CA 1
ATOM 2174 C C . GLN B 1 105 ? -5.746 22.438 2.541 1 91.56 105 GLN B C 1
ATOM 2176 O O . GLN B 1 105 ? -6.949 22.625 2.342 1 91.56 105 GLN B O 1
ATOM 2181 N N . PHE B 1 106 ? -5.164 21.328 2.375 1 91.5 106 PHE B N 1
ATOM 2182 C CA . PHE B 1 106 ? -5.883 20.109 2.004 1 91.5 106 PHE B CA 1
ATOM 2183 C C . PHE B 1 106 ? -6.984 19.812 3.014 1 91.5 106 PHE B C 1
ATOM 2185 O O . PHE B 1 106 ? -8.141 19.609 2.637 1 91.5 106 PHE B O 1
ATOM 2192 N N . TYR B 1 107 ? -6.688 19.828 4.25 1 92.75 107 TYR B N 1
ATOM 2193 C CA . TYR B 1 107 ? -7.664 19.578 5.305 1 92.75 107 TYR B CA 1
ATOM 2194 C C . TYR B 1 107 ? -8.758 20.641 5.301 1 92.75 107 TYR B C 1
ATOM 2196 O O . TYR B 1 107 ? -9.938 20.328 5.445 1 92.75 107 TYR B O 1
ATOM 2204 N N . LEU B 1 108 ? -8.367 21.844 5.121 1 89.19 108 LEU B N 1
ATOM 2205 C CA . LEU B 1 108 ? -9.312 22.938 5.152 1 89.19 108 LEU B CA 1
ATOM 2206 C C . LEU B 1 108 ? -10.258 22.891 3.959 1 89.19 108 LEU B C 1
ATOM 2208 O O . LEU B 1 108 ? -11.422 23.297 4.059 1 89.19 108 LEU B O 1
ATOM 2212 N N . THR B 1 109 ? -9.734 22.422 2.887 1 86.56 109 THR B N 1
ATOM 2213 C CA . THR B 1 109 ? -10.5 22.391 1.646 1 86.56 109 THR B CA 1
ATOM 2214 C C . THR B 1 109 ? -11.445 21.203 1.623 1 86.56 109 THR B C 1
ATOM 2216 O O . THR B 1 109 ? -12.586 21.312 1.174 1 86.56 109 THR B O 1
ATOM 2219 N N . ILE B 1 110 ? -10.938 20.078 2.107 1 84.62 110 ILE B N 1
ATOM 2220 C CA . ILE B 1 110 ? -11.711 18.844 2.113 1 84.62 110 ILE B CA 1
ATOM 2221 C C . ILE B 1 110 ? -11.812 18.312 3.541 1 84.62 110 ILE B C 1
ATOM 2223 O O . ILE B 1 110 ? -10.883 17.656 4.035 1 84.62 110 ILE B O 1
ATOM 2227 N N . SER B 1 111 ? -12.953 18.484 4.133 1 81.94 111 SER B N 1
ATOM 2228 C CA . SER B 1 111 ? -13.07 18.125 5.543 1 81.94 111 SER B CA 1
ATOM 2229 C C . SER B 1 111 ? -13.398 16.641 5.703 1 81.94 111 SER B C 1
ATOM 2231 O O . SER B 1 111 ? -13.141 16.062 6.758 1 81.94 111 SER B O 1
ATOM 2233 N N . ASP B 1 112 ? -13.984 16.109 4.609 1 82.81 112 ASP B N 1
ATOM 2234 C CA . ASP B 1 112 ? -14.289 14.688 4.66 1 82.81 112 ASP B CA 1
ATOM 2235 C C . ASP B 1 112 ? -13.547 13.93 3.566 1 82.81 112 ASP B C 1
ATOM 2237 O O . ASP B 1 112 ? -13.953 13.945 2.402 1 82.81 112 ASP B O 1
ATOM 2241 N N . ILE B 1 113 ? -12.516 13.227 4.039 1 83.31 113 ILE B N 1
ATOM 2242 C CA . ILE B 1 113 ? -11.578 12.617 3.105 1 83.31 113 ILE B CA 1
ATOM 2243 C C . ILE B 1 113 ? -12.227 11.398 2.449 1 83.31 113 ILE B C 1
ATOM 2245 O O . ILE B 1 113 ? -11.781 10.938 1.396 1 83.31 113 ILE B O 1
ATOM 2249 N N . ARG B 1 114 ? -13.297 10.836 2.963 1 79.81 114 ARG B N 1
ATOM 2250 C CA . ARG B 1 114 ? -13.953 9.648 2.424 1 79.81 114 ARG B CA 1
ATOM 2251 C C . ARG B 1 114 ? -14.531 9.93 1.038 1 79.81 114 ARG B C 1
ATOM 2253 O O . ARG B 1 114 ? -14.727 9 0.245 1 79.81 114 ARG B O 1
ATOM 2260 N N . ILE B 1 115 ? -14.805 11.156 0.787 1 73.88 115 ILE B N 1
ATOM 2261 C CA . ILE B 1 115 ? -15.352 11.562 -0.505 1 73.88 115 ILE B CA 1
ATOM 2262 C C . ILE B 1 115 ? -14.312 11.328 -1.599 1 73.88 115 ILE B C 1
ATOM 2264 O O . ILE B 1 115 ? -14.648 10.906 -2.707 1 73.88 115 ILE B O 1
ATOM 2268 N N . LEU B 1 116 ? -13.086 11.602 -1.212 1 73.88 116 LEU B N 1
ATOM 2269 C CA . LEU B 1 116 ? -12.008 11.445 -2.176 1 73.88 116 LEU B CA 1
ATOM 2270 C C . LEU B 1 116 ? -11.656 9.969 -2.367 1 73.88 116 LEU B C 1
ATOM 2272 O O . LEU B 1 116 ? -11.445 9.516 -3.496 1 73.88 116 LEU B O 1
ATOM 2276 N N . GLN B 1 117 ? -11.719 9.211 -1.271 1 72.31 117 GLN B N 1
ATOM 2277 C CA . GLN B 1 117 ? -11.227 7.84 -1.286 1 72.31 117 GLN B CA 1
ATOM 2278 C C . GLN B 1 117 ? -12.188 6.914 -2.02 1 72.31 117 GLN B C 1
ATOM 2280 O O . GLN B 1 117 ? -11.766 5.941 -2.648 1 72.31 117 GLN B O 1
ATOM 2285 N N . SER B 1 118 ? -13.422 7.117 -1.909 1 68.38 118 SER B N 1
ATOM 2286 C CA . SER B 1 118 ? -14.422 6.254 -2.527 1 68.38 118 SER B CA 1
ATOM 2287 C C . SER B 1 118 ? -14.547 6.527 -4.023 1 68.38 118 SER B C 1
ATOM 2289 O O . SER B 1 118 ? -14.906 5.637 -4.793 1 68.38 118 SER B O 1
ATOM 2291 N N . ARG B 1 119 ? -14.156 7.66 -4.395 1 63.97 119 ARG B N 1
ATOM 2292 C CA . ARG B 1 119 ? -14.508 8.078 -5.75 1 63.97 119 ARG B CA 1
ATOM 2293 C C . ARG B 1 119 ? -13.305 7.965 -6.684 1 63.97 119 ARG B C 1
ATOM 2295 O O . ARG B 1 119 ? -13.469 7.781 -7.891 1 63.97 119 ARG B O 1
ATOM 2302 N N . LEU B 1 120 ? -12.227 8.117 -6.121 1 66.44 120 LEU B N 1
ATOM 2303 C CA . LEU B 1 120 ? -11.086 8.258 -7.023 1 66.44 120 LEU B CA 1
ATOM 2304 C C . LEU B 1 120 ? -10.086 7.125 -6.809 1 66.44 120 LEU B C 1
ATOM 2306 O O . LEU B 1 120 ? -9.375 7.105 -5.801 1 66.44 120 LEU B O 1
ATOM 2310 N N . GLN B 1 121 ? -10.25 6.25 -7.883 1 71.19 121 GLN B N 1
ATOM 2311 C CA . GLN B 1 121 ? -9.258 5.188 -7.934 1 71.19 121 GLN B CA 1
ATOM 2312 C C . GLN B 1 121 ? -7.914 5.715 -8.438 1 71.19 121 GLN B C 1
ATOM 2314 O O . GLN B 1 121 ? -7.875 6.633 -9.258 1 71.19 121 GLN B O 1
ATOM 2319 N N . ASN B 1 122 ? -6.824 5.684 -7.762 1 76.44 122 ASN B N 1
ATOM 2320 C CA . ASN B 1 122 ? -5.469 6.008 -8.195 1 76.44 122 ASN B CA 1
ATOM 2321 C C . ASN B 1 122 ? -5.133 7.473 -7.941 1 76.44 122 ASN B C 1
ATOM 2323 O O . ASN B 1 122 ? -4.379 8.086 -8.695 1 76.44 122 ASN B O 1
ATOM 2327 N N . LEU B 1 123 ? -5.879 8.094 -7.098 1 83.19 123 LEU B N 1
ATOM 2328 C CA . LEU B 1 123 ? -5.574 9.461 -6.688 1 83.19 123 LEU B CA 1
ATOM 2329 C C . LEU B 1 123 ? -4.184 9.539 -6.07 1 83.19 123 LEU B C 1
ATOM 2331 O O . LEU B 1 123 ? -3.809 8.703 -5.254 1 83.19 123 LEU B O 1
ATOM 2335 N N . THR B 1 124 ? -3.389 10.578 -6.543 1 86.19 124 THR B N 1
ATOM 2336 C CA . THR B 1 124 ? -2.057 10.812 -5.996 1 86.19 124 THR B CA 1
ATOM 2337 C C . THR B 1 124 ? -1.957 12.211 -5.391 1 86.19 124 THR B C 1
ATOM 2339 O O . THR B 1 124 ? -2.812 13.062 -5.641 1 86.19 124 THR B O 1
ATOM 2342 N N . TRP B 1 125 ? -1.027 12.414 -4.574 1 90.12 125 TRP B N 1
ATOM 2343 C CA . TRP B 1 125 ? -0.763 13.719 -3.98 1 90.12 125 TRP B CA 1
ATOM 2344 C C . TRP B 1 125 ? -0.517 14.766 -5.059 1 90.12 125 TRP B C 1
ATOM 2346 O O . TRP B 1 125 ? -0.916 15.922 -4.91 1 90.12 125 TRP B O 1
ATOM 2356 N N . THR B 1 126 ? 0.075 14.344 -6.082 1 85.38 126 THR B N 1
ATOM 2357 C CA . THR B 1 126 ? 0.329 15.25 -7.191 1 85.38 126 THR B CA 1
ATOM 2358 C C . THR B 1 126 ? -0.98 15.797 -7.754 1 85.38 126 THR B C 1
ATOM 2360 O O . THR B 1 126 ? -1.097 17 -8.016 1 85.38 126 THR B O 1
ATOM 2363 N N . HIS B 1 127 ? -1.979 14.938 -7.895 1 82.81 127 HIS B N 1
ATOM 2364 C CA . HIS B 1 127 ? -3.293 15.375 -8.352 1 82.81 127 HIS B CA 1
ATOM 2365 C C . HIS B 1 127 ? -3.904 16.391 -7.387 1 82.81 127 HIS B C 1
ATOM 2367 O O . HIS B 1 127 ? -4.441 17.406 -7.812 1 82.81 127 HIS B O 1
ATOM 2373 N N . ILE B 1 128 ? -3.748 16.078 -6.148 1 86 128 ILE B N 1
ATOM 2374 C CA . ILE B 1 128 ? -4.359 16.906 -5.109 1 86 128 ILE B CA 1
ATOM 2375 C C . ILE B 1 128 ? -3.674 18.266 -5.062 1 86 128 ILE B C 1
ATOM 2377 O O . ILE B 1 128 ? -4.34 19.312 -5.023 1 86 128 ILE B O 1
ATOM 2381 N N . THR B 1 129 ? -2.348 18.281 -5.098 1 88.19 129 THR B N 1
ATOM 2382 C CA . THR B 1 129 ? -1.614 19.531 -5.016 1 88.19 129 THR B CA 1
ATOM 2383 C C . THR B 1 129 ? -1.907 20.406 -6.227 1 88.19 129 THR B C 1
ATOM 2385 O O . THR B 1 129 ? -1.96 21.641 -6.113 1 88.19 129 THR B O 1
ATOM 2388 N N . LYS B 1 130 ? -2.115 19.812 -7.352 1 83.38 130 LYS B N 1
ATOM 2389 C CA . LYS B 1 130 ? -2.482 20.578 -8.547 1 83.38 130 LYS B CA 1
ATOM 2390 C C . LYS B 1 130 ? -3.805 21.297 -8.352 1 83.38 130 LYS B C 1
ATOM 2392 O O . LYS B 1 130 ? -3.961 22.438 -8.789 1 83.38 130 LYS B O 1
ATOM 2397 N N . VAL B 1 131 ? -4.691 20.688 -7.715 1 79.06 131 VAL B N 1
ATOM 2398 C CA . VAL B 1 131 ? -6.004 21.266 -7.453 1 79.06 131 VAL B CA 1
ATOM 2399 C C . VAL B 1 131 ? -5.875 22.375 -6.41 1 79.06 131 VAL B C 1
ATOM 2401 O O . VAL B 1 131 ? -6.496 23.438 -6.543 1 79.06 131 VAL B O 1
ATOM 2404 N N . LEU B 1 132 ? -5.023 22.094 -5.43 1 84.06 132 LEU B N 1
ATOM 2405 C CA . LEU B 1 132 ? -4.867 23.047 -4.34 1 84.06 132 LEU B CA 1
ATOM 2406 C C . LEU B 1 132 ? -4.176 24.312 -4.828 1 84.06 132 LEU B C 1
ATOM 2408 O O . LEU B 1 132 ? -4.363 25.391 -4.25 1 84.06 132 LEU B O 1
ATOM 2412 N N . ARG B 1 133 ? -3.363 24.125 -5.812 1 80.12 133 ARG B N 1
ATOM 2413 C CA . ARG B 1 133 ? -2.65 25.266 -6.371 1 80.12 133 ARG B CA 1
ATOM 2414 C C . ARG B 1 133 ? -3.592 26.156 -7.172 1 80.12 133 ARG B C 1
ATOM 2416 O O . ARG B 1 133 ? -3.381 27.375 -7.266 1 80.12 133 ARG B O 1
ATOM 2423 N N . VAL B 1 134 ? -4.473 25.5 -8.016 1 68.06 134 VAL B N 1
ATOM 2424 C CA . VAL B 1 134 ? -5.395 26.234 -8.867 1 68.06 134 VAL B CA 1
ATOM 2425 C C . VAL B 1 134 ? -6.441 26.938 -8 1 68.06 134 VAL B C 1
ATOM 2427 O O . VAL B 1 134 ? -6.875 28.047 -8.32 1 68.06 134 VAL B O 1
ATOM 2430 N N . GLU B 1 135 ? -7.137 26.078 -7.121 1 54.12 135 GLU B N 1
ATOM 2431 C CA . GLU B 1 135 ? -8.266 26.656 -6.398 1 54.12 135 GLU B CA 1
ATOM 2432 C C . GLU B 1 135 ? -7.855 27.938 -5.676 1 54.12 135 GLU B C 1
ATOM 2434 O O . GLU B 1 135 ? -7.141 27.891 -4.672 1 54.12 135 GLU B O 1
ATOM 2439 N N . ASP B 1 136 ? -7.375 28.734 -6.082 1 49.09 136 ASP B N 1
ATOM 2440 C CA . ASP B 1 136 ? -8.227 29.844 -5.668 1 49.09 136 ASP B CA 1
ATOM 2441 C C . ASP B 1 136 ? -9.695 29.422 -5.645 1 49.09 136 ASP B C 1
ATOM 2443 O O . ASP B 1 136 ? -10.055 28.359 -6.148 1 49.09 136 ASP B O 1
ATOM 2447 N N . SER B 1 137 ? -10.898 30.422 -5.66 1 45.72 137 SER B N 1
ATOM 2448 C CA . SER B 1 137 ? -12.297 30.438 -5.254 1 45.72 137 SER B CA 1
ATOM 2449 C C . SER B 1 137 ? -13.102 29.391 -6.004 1 45.72 137 SER B C 1
ATOM 2451 O O . SER B 1 137 ? -14.312 29.266 -5.805 1 45.72 137 SER B O 1
ATOM 2453 N N . THR B 1 138 ? -12.586 28.703 -7.105 1 48.81 138 THR B N 1
ATOM 2454 C CA . THR B 1 138 ? -13.68 27.922 -7.688 1 48.81 138 THR B CA 1
ATOM 2455 C C . THR B 1 138 ? -13.914 26.641 -6.906 1 48.81 138 THR B C 1
ATOM 2457 O O . THR B 1 138 ? -13.016 26.156 -6.219 1 48.81 138 THR B O 1
ATOM 2460 N N . ALA B 1 139 ? -15.133 25.938 -6.863 1 54.44 139 ALA B N 1
ATOM 2461 C CA . ALA B 1 139 ? -15.719 24.891 -6.016 1 54.44 139 ALA B CA 1
ATOM 2462 C C . ALA B 1 139 ? -14.906 23.609 -6.09 1 54.44 139 ALA B C 1
ATOM 2464 O O . ALA B 1 139 ? -14.859 22.953 -7.137 1 54.44 139 ALA B O 1
ATOM 2465 N N . ILE B 1 140 ? -13.836 23.453 -5.348 1 56.53 140 ILE B N 1
ATOM 2466 C CA . ILE B 1 140 ? -12.93 22.312 -5.172 1 56.53 140 ILE B CA 1
ATOM 2467 C C . ILE B 1 140 ? -13.727 21.016 -5.238 1 56.53 140 ILE B C 1
ATOM 2469 O O . ILE B 1 140 ? -13.289 20.047 -5.863 1 56.53 140 ILE B O 1
ATOM 2473 N N . ARG B 1 141 ? -14.773 21.016 -4.605 1 56.44 141 ARG B N 1
ATOM 2474 C CA . ARG B 1 141 ? -15.531 19.766 -4.547 1 56.44 141 ARG B CA 1
ATOM 2475 C C . ARG B 1 141 ? -15.875 19.266 -5.949 1 56.44 141 ARG B C 1
ATOM 2477 O O . ARG B 1 141 ? -15.789 18.078 -6.227 1 56.44 141 ARG B O 1
ATOM 2484 N N . TRP B 1 142 ? -16.281 20.203 -6.699 1 57.72 142 TRP B N 1
ATOM 2485 C CA . TRP B 1 142 ? -16.656 19.859 -8.062 1 57.72 142 TRP B CA 1
ATOM 2486 C C . TRP B 1 142 ? -15.445 19.469 -8.891 1 57.72 142 TRP B C 1
ATOM 2488 O O . TRP B 1 142 ? -15.5 18.531 -9.68 1 57.72 142 TRP B O 1
ATOM 2498 N N . TYR B 1 143 ? -14.43 20 -8.539 1 58.69 143 TYR B N 1
ATOM 2499 C CA . TYR B 1 143 ? -13.211 19.766 -9.297 1 58.69 143 TYR B CA 1
ATOM 2500 C C . TYR B 1 143 ? -12.664 18.359 -9.055 1 58.69 143 TYR B C 1
ATOM 2502 O O . TYR B 1 143 ? -12.234 17.688 -10 1 58.69 143 TYR B O 1
ATOM 2510 N N . PHE B 1 144 ? -12.703 18.016 -7.883 1 61.22 144 PHE B N 1
ATOM 2511 C CA . PHE B 1 144 ? -12.195 16.672 -7.598 1 61.22 144 PHE B CA 1
ATOM 2512 C C . PHE B 1 144 ? -13.047 15.617 -8.289 1 61.22 144 PHE B C 1
ATOM 2514 O O . PHE B 1 144 ? -12.516 14.625 -8.797 1 61.22 144 PHE B O 1
ATOM 2521 N N . CYS B 1 145 ? -14.305 15.875 -8.289 1 58.41 145 CYS B N 1
ATOM 2522 C CA . CYS B 1 145 ? -15.188 14.883 -8.891 1 58.41 145 CYS B CA 1
ATOM 2523 C C . CYS B 1 145 ? -15.008 14.836 -10.398 1 58.41 145 CYS B C 1
ATOM 2525 O O . CYS B 1 145 ? -15.016 13.75 -11 1 58.41 145 CYS B O 1
ATOM 2527 N N . PHE B 1 146 ? -14.867 15.977 -10.961 1 56.84 146 PHE B N 1
ATOM 2528 C CA . PHE B 1 146 ? -14.883 16.016 -12.422 1 56.84 146 PHE B CA 1
ATOM 2529 C C . PHE B 1 146 ? -13.469 15.945 -12.977 1 56.84 146 PHE B C 1
ATOM 2531 O O . PHE B 1 146 ? -13.211 15.234 -13.945 1 56.84 146 PHE B O 1
ATOM 2538 N N . ARG B 1 147 ? -12.586 16.562 -12.43 1 56.84 147 ARG B N 1
ATOM 2539 C CA . ARG B 1 147 ? -11.305 16.781 -13.086 1 56.84 147 ARG B CA 1
ATOM 2540 C C . ARG B 1 147 ? -10.344 15.633 -12.812 1 56.84 147 ARG B C 1
ATOM 2542 O O . ARG B 1 147 ? -9.578 15.234 -13.688 1 56.84 147 ARG B O 1
ATOM 2549 N N . ILE B 1 148 ? -10.375 15.266 -11.648 1 57.19 148 ILE B N 1
ATOM 2550 C CA . ILE B 1 148 ? -9.391 14.211 -11.375 1 57.19 148 ILE B CA 1
ATOM 2551 C C . ILE B 1 148 ? -9.695 12.992 -12.242 1 57.19 148 ILE B C 1
ATOM 2553 O O . ILE B 1 148 ? -8.773 12.336 -12.742 1 57.19 148 ILE B O 1
ATOM 2557 N N . ARG B 1 149 ? -10.992 12.789 -12.453 1 56.25 149 ARG B N 1
ATOM 2558 C CA . ARG B 1 149 ? -11.32 11.719 -13.398 1 56.25 149 ARG B CA 1
ATOM 2559 C C . ARG B 1 149 ? -10.688 11.992 -14.766 1 56.25 149 ARG B C 1
ATOM 2561 O O . ARG B 1 149 ? -10.164 11.078 -15.398 1 56.25 149 ARG B O 1
ATOM 2568 N N . TYR B 1 150 ? -10.82 13.211 -15.094 1 53.22 150 TYR B N 1
ATOM 2569 C CA . TYR B 1 150 ? -10.297 13.633 -16.391 1 53.22 150 TYR B CA 1
ATOM 2570 C C . TYR B 1 150 ? -8.789 13.844 -16.328 1 53.22 150 TYR B C 1
ATOM 2572 O O . TYR B 1 150 ? -8.078 13.57 -17.297 1 53.22 150 TYR B O 1
ATOM 2580 N N . SER B 1 151 ? -8.375 14.414 -15.352 1 50.12 151 SER B N 1
ATOM 2581 C CA . SER B 1 151 ? -6.969 14.781 -15.25 1 50.12 151 SER B CA 1
ATOM 2582 C C . SER B 1 151 ? -6.082 13.539 -15.188 1 50.12 151 SER B C 1
ATOM 2584 O O . SER B 1 151 ? -5.004 13.516 -15.781 1 50.12 151 SER B O 1
ATOM 2586 N N . LEU B 1 152 ? -6.441 12.531 -14.469 1 52.12 152 LEU B N 1
ATOM 2587 C CA . LEU B 1 152 ? -5.609 11.336 -14.555 1 52.12 152 LEU B CA 1
ATOM 2588 C C . LEU B 1 152 ? -5.402 10.93 -16.016 1 52.12 152 LEU B C 1
ATOM 2590 O O . LEU B 1 152 ? -4.312 10.484 -16.391 1 52.12 152 LEU B O 1
ATOM 2594 N N . TYR B 1 153 ? -6.344 11.062 -16.812 1 47.62 153 TYR B N 1
ATOM 2595 C CA . TYR B 1 153 ? -6.18 10.836 -18.25 1 47.62 153 TYR B CA 1
ATOM 2596 C C . TYR B 1 153 ? -5.328 11.938 -18.875 1 47.62 153 TYR B C 1
ATOM 2598 O O . TYR B 1 153 ? -4.434 11.656 -19.672 1 47.62 153 TYR B O 1
ATOM 2606 N N . TYR B 1 154 ? -5.586 13.07 -18.625 1 46.28 154 TYR B N 1
ATOM 2607 C CA . TYR B 1 154 ? -4.922 14.203 -19.266 1 46.28 154 TYR B CA 1
ATOM 2608 C C . TYR B 1 154 ? -3.564 14.469 -18.625 1 46.28 154 TYR B C 1
ATOM 2610 O O . TYR B 1 154 ? -2.633 14.914 -19.297 1 46.28 154 TYR B O 1
ATOM 2618 N N . VAL B 1 155 ? -3.391 14.328 -17.406 1 47.38 155 VAL B N 1
ATOM 2619 C CA . VAL B 1 155 ? -2.076 14.562 -16.812 1 47.38 155 VAL B CA 1
ATOM 2620 C C . VAL B 1 155 ? -1.069 13.562 -17.375 1 47.38 155 VAL B C 1
ATOM 2622 O O . VAL B 1 155 ? 0.083 13.914 -17.641 1 47.38 155 VAL B O 1
ATOM 2625 N N . GLU B 1 156 ? -1.333 12.328 -17.609 1 44.94 156 GLU B N 1
ATOM 2626 C CA . GLU B 1 156 ? -0.446 11.398 -18.312 1 44.94 156 GLU B CA 1
ATOM 2627 C C . GLU B 1 156 ? -0.13 11.883 -19.719 1 44.94 156 GLU B C 1
ATOM 2629 O O . GLU B 1 156 ? 0.978 11.672 -20.219 1 44.94 156 GLU B O 1
ATOM 2634 N N . GLU B 1 157 ? -1.002 12.352 -20.375 1 42.88 157 GLU B N 1
ATOM 2635 C CA . GLU B 1 157 ? -0.696 12.82 -21.734 1 42.88 157 GLU B CA 1
ATOM 2636 C C . GLU B 1 157 ? 0.212 14.047 -21.703 1 42.88 157 GLU B C 1
ATOM 2638 O O . GLU B 1 157 ? 0.998 14.266 -22.625 1 42.88 157 GLU B O 1
ATOM 2643 N N . ASN B 1 158 ? 0.121 14.945 -20.75 1 40.53 158 ASN B N 1
ATOM 2644 C CA . ASN B 1 158 ? 0.89 16.172 -20.844 1 40.53 158 ASN B CA 1
ATOM 2645 C C . ASN B 1 158 ? 2.078 16.172 -19.891 1 40.53 158 ASN B C 1
ATOM 2647 O O . ASN B 1 158 ? 2.775 17.188 -19.75 1 40.53 158 ASN B O 1
ATOM 2651 N N . LEU B 1 159 ? 2.258 15.211 -19.141 1 35.09 159 LEU B N 1
ATOM 2652 C CA . LEU B 1 159 ? 3.588 15.188 -18.531 1 35.09 159 LEU B CA 1
ATOM 2653 C C . LEU B 1 159 ? 4.574 14.445 -19.422 1 35.09 159 LEU B C 1
ATOM 2655 O O . LEU B 1 159 ? 4.215 13.453 -20.062 1 35.09 159 LEU B O 1
#

InterPro domains:
  IPR041527 YhcG, N-terminal [PF17761] (32-144)
  IPR053148 PD-(D/E)XK-like domain-containing protein [PTHR30547] (25-144)

Solvent-accessible surface area (backbone atoms only — not comparable to full-atom values): 16898 Å² total; per-residue (Å²): 118,69,67,61,53,52,54,49,50,52,50,50,50,48,49,47,50,50,47,45,49,50,46,47,51,46,49,52,46,51,50,44,50,51,46,51,52,51,27,51,51,51,24,52,36,43,34,33,48,32,48,49,52,34,41,36,51,43,8,44,54,51,51,52,50,42,68,73,36,78,78,46,70,70,53,49,59,51,50,45,48,54,46,16,56,56,39,25,72,74,77,30,76,79,33,30,52,69,46,49,50,49,20,34,48,47,24,72,74,46,82,58,63,64,63,53,63,76,66,40,85,70,52,44,66,68,60,51,50,55,51,65,68,58,56,54,88,62,65,56,71,55,40,55,67,54,38,49,65,47,35,63,60,48,50,62,71,72,99,117,67,66,62,51,52,52,51,50,53,51,51,49,48,50,46,50,49,47,45,48,51,44,47,51,45,48,52,46,51,52,45,51,51,44,50,51,51,29,52,52,51,24,51,34,43,35,34,49,30,50,50,52,31,39,36,52,45,9,44,52,51,53,52,50,42,69,74,34,77,78,48,69,69,53,49,57,51,49,44,48,54,46,17,56,54,39,24,73,74,75,30,76,81,31,30,51,70,46,50,51,48,21,35,49,47,24,72,72,45,81,60,64,64,64,54,63,77,66,41,86,69,52,43,66,68,60,49,50,55,48,60,67,64,48,54,95,62,68,57,70,57,40,55,67,54,38,49,68,47,34,61,60,48,48,64,70,73,100

pLDDT: mean 77.49, std 17.77, range [35.09, 98.25]

Sequence (318 aa):
MQADELQADVLLSVNRSLLANDLTNTRLYTDVCSIIEQGRKEAYASVNHKMIETYWNIGRRIVEEEQNGEARAEYGVQIIAQLSEQLTHQYGKGFSKRNLAYFRQFYLTISDIRILQSRLQNLTWTHITKVLRVEDSTAIRWYFCFRIRYSLYYVEENLMQADELQADVLLSVNRSLLANDLTNTRLYTDVCSIIEQGRKEAYASVNHKMIETYWNIGRRIVEEEQNGEARAEYGVQIIAQLSEQLTHQYGKGFSKRNLAYFRQFYLTISDIRILQSRLQNLTWTHITKVLRVEDSTAIRWYFCFRIRYSLYYVEENL

Radius of gyration: 28.88 Å; Cα contacts (8 Å, |Δi|>4): 243; chains: 2; bounding box: 32×92×96 Å

Organism: NCBI:txid537011

Secondary structure (DSSP, 8-state):
-HHHHHHHHHHHHHHHHHHHHHHHHHHHHHHHHHHHHHHHHHHHHHHHHHHHHHHHHHHHHHHHHHHHS---HHHHHHHHHHHHHHHHHHH-GGG-HHHHHHHHHHHHH-S-THHHHHH-TT--HHHHHHHHHH-SSS-HHHHHHHHHHHHHHHHHHH-/-HHHHHHHHHHHHHHHHHHHHHHHHHHHHHHHHHHHHHHHHHHHHHHHHHHHHHHHHHHHHHHHHHHHS---HHHHHHHHHHHHHHHHHHH-GGG-HHHHHHHHHHHHH-S-THHHHHH-TT--HHHHHHHHHH-SSS-HHHHHHHHHHHHHHHHHHH-